Protein AF-A0A820IB34-F1 (afdb_monomer_lite)

Foldseek 3Di:
DPPQFFKFFKDAFQFTFMDGDDPPDDPVDPDDGDPVRRPDGGPGGDIGTPDTQHWAWDWDWPQLLVLLVVLVQDPVVLVVLQVVVLVLLVCLLVPQVSVVVLLPNQPDCVVPPPCPVVVPDRLNPDVVSVVSSVVSSVVVVVCCVVTVGRTDDSVFKTKAQEDEDADFADDQQAWKWKAFPPDHDSQQIAIDTHRDDPSCVSHPSHHYFHPDDDDTPLCSHLHGDRRTTIMIIGRHPSSGRPDRDHDGGDHPDDPDDDDDPPDDDDPVNVVVVVVVCVVPPCPPVD

Sequence (286 aa):
MRNDFSAVQFRYAGTKGVVSLDTTLSNNIDLYIRKSMTKFQSDHQCFEVCKLSAPRPLYLNRQAILLLSYRQISDTTFLILQQQNHLDLIRALLRNSDAEKLILEKIPSWFLHRDIHIANIDFVREPFFRQLLISACLQSTRDLLQRTRIRIPRDQGRNMMGINKKQTEILNNRQVVITKNPCYHPGDIRTFTAVEYSQLRHLKDVIVFSQQGDRPAPHDISGSDLDGDEYLVIWHQDLVPDQTNNAQPYEYDSKIPNRDCKGLVKRKDINNTILEIAEQDCLGKL

Structure (mmCIF, N/CA/C/O backbone):
data_AF-A0A820IB34-F1
#
_entry.id   AF-A0A820IB34-F1
#
loop_
_atom_site.group_PDB
_atom_site.id
_atom_site.type_symbol
_atom_site.label_atom_id
_atom_site.label_alt_id
_atom_site.label_comp_id
_atom_site.label_asym_id
_atom_site.label_entity_id
_atom_site.label_seq_id
_atom_site.pdbx_PDB_ins_code
_atom_site.Cartn_x
_atom_site.Cartn_y
_atom_site.Cartn_z
_atom_site.occupancy
_atom_site.B_iso_or_equiv
_atom_site.auth_seq_id
_atom_site.auth_comp_id
_atom_site.auth_asym_id
_atom_site.auth_atom_id
_atom_site.pdbx_PDB_model_num
ATOM 1 N N . MET A 1 1 ? -24.223 -0.779 -13.486 1.00 34.31 1 MET A N 1
ATOM 2 C CA . MET A 1 1 ? -22.887 -0.184 -13.249 1.00 34.31 1 MET A CA 1
ATOM 3 C C . MET A 1 1 ? -22.007 -1.273 -12.649 1.00 34.31 1 MET A C 1
ATOM 5 O O . MET A 1 1 ? -22.528 -2.038 -11.846 1.00 34.31 1 MET A O 1
ATOM 9 N N . ARG A 1 2 ? -20.734 -1.412 -13.045 1.00 41.03 2 ARG A N 1
ATOM 10 C CA . ARG A 1 2 ? -19.791 -2.227 -12.257 1.00 41.03 2 ARG A CA 1
ATOM 11 C C . ARG A 1 2 ? -19.412 -1.398 -11.028 1.00 41.03 2 ARG A C 1
ATOM 13 O O . ARG A 1 2 ? -19.098 -0.223 -11.180 1.00 41.03 2 ARG A O 1
ATOM 20 N N . ASN A 1 3 ? -19.484 -1.982 -9.832 1.00 51.56 3 ASN A N 1
ATOM 21 C CA . ASN A 1 3 ? -18.933 -1.337 -8.642 1.00 51.56 3 ASN A CA 1
ATOM 22 C C . ASN A 1 3 ? -17.409 -1.432 -8.731 1.00 51.56 3 ASN A C 1
ATOM 24 O O . ASN A 1 3 ? -16.834 -2.485 -8.452 1.00 51.56 3 ASN A O 1
ATOM 28 N N . ASP A 1 4 ? -16.782 -0.338 -9.159 1.00 75.25 4 ASP A N 1
ATOM 29 C CA . ASP A 1 4 ? -15.328 -0.230 -9.330 1.00 75.25 4 ASP A CA 1
ATOM 30 C C . ASP A 1 4 ? -14.582 -0.036 -7.990 1.00 75.25 4 ASP A C 1
ATOM 32 O O . ASP A 1 4 ? -13.355 0.027 -7.966 1.00 75.25 4 ASP A O 1
ATOM 36 N N . PHE A 1 5 ? -15.309 0.043 -6.868 1.00 86.44 5 PHE A N 1
ATOM 37 C CA . PHE A 1 5 ? -14.779 0.142 -5.507 1.00 86.44 5 PHE A CA 1
ATOM 38 C C . PHE A 1 5 ? -15.703 -0.563 -4.493 1.00 86.44 5 PHE A C 1
ATOM 40 O O . PHE A 1 5 ? -16.894 -0.761 -4.745 1.00 86.44 5 PHE A O 1
ATOM 47 N N . SER A 1 6 ? -15.152 -0.918 -3.329 1.00 90.12 6 SER A N 1
ATOM 48 C CA . SER A 1 6 ? -15.853 -1.587 -2.222 1.00 90.12 6 SER A CA 1
ATOM 49 C C . SER A 1 6 ? -15.740 -0.854 -0.882 1.00 90.12 6 SER A C 1
ATOM 51 O O . SER A 1 6 ? -16.502 -1.166 0.035 1.00 90.12 6 SER A O 1
ATOM 53 N N . ALA A 1 7 ? -14.820 0.108 -0.752 1.00 93.25 7 ALA A N 1
ATOM 54 C CA . ALA A 1 7 ? -14.708 0.986 0.409 1.00 93.25 7 ALA A CA 1
ATOM 55 C C . ALA A 1 7 ? -14.399 2.437 0.019 1.00 93.25 7 ALA A C 1
ATOM 57 O O . ALA A 1 7 ? -13.862 2.717 -1.056 1.00 93.25 7 ALA A O 1
ATOM 58 N N . VAL A 1 8 ? -14.764 3.356 0.912 1.00 95.00 8 VAL A N 1
ATOM 59 C CA . VAL A 1 8 ? -14.672 4.805 0.734 1.00 95.00 8 VAL A CA 1
ATOM 60 C C . VAL A 1 8 ? -14.152 5.430 2.023 1.00 95.00 8 VAL A C 1
ATOM 62 O O . VAL A 1 8 ? -14.778 5.298 3.075 1.00 95.00 8 VAL A O 1
ATOM 65 N N . GLN A 1 9 ? -13.031 6.142 1.937 1.00 96.31 9 GLN A N 1
ATOM 66 C CA . GLN A 1 9 ? -12.622 7.098 2.958 1.00 96.31 9 GLN A CA 1
ATOM 67 C C . GLN A 1 9 ? -13.429 8.383 2.763 1.00 96.31 9 GLN A C 1
ATOM 69 O O . GLN A 1 9 ? -13.426 8.953 1.665 1.00 96.31 9 GLN A O 1
ATOM 74 N N . PHE A 1 10 ? -14.100 8.839 3.816 1.00 96.00 10 PHE A N 1
ATOM 75 C CA . PHE A 1 10 ? -15.091 9.906 3.734 1.00 96.00 10 PHE A CA 1
ATOM 76 C C . PHE A 1 10 ? -14.962 10.938 4.858 1.00 96.00 10 PHE A C 1
ATOM 78 O O . PHE A 1 10 ? -14.374 10.679 5.916 1.00 96.00 10 PHE A O 1
ATOM 85 N N . ARG A 1 11 ? -15.587 12.095 4.631 1.00 95.69 11 ARG A N 1
ATOM 86 C CA . ARG A 1 11 ? -16.025 13.025 5.677 1.00 95.69 11 ARG A CA 1
ATOM 87 C C . ARG A 1 11 ? -17.509 13.307 5.491 1.00 95.69 11 ARG A C 1
ATOM 89 O O . ARG A 1 11 ? -17.986 13.414 4.366 1.00 95.69 11 ARG A O 1
ATOM 96 N N . TYR A 1 12 ? -18.240 13.390 6.592 1.00 95.06 12 TYR A N 1
ATOM 97 C CA . TYR A 1 12 ? -19.667 13.705 6.599 1.00 95.06 12 TYR A CA 1
ATOM 98 C C . TYR A 1 12 ? -20.023 14.270 7.969 1.00 95.06 12 TYR A C 1
ATOM 100 O O . TYR A 1 12 ? -19.667 13.657 8.981 1.00 95.06 12 TYR A O 1
ATOM 108 N N . ALA A 1 13 ? -20.687 15.427 8.025 1.00 92.56 13 ALA A N 1
ATOM 109 C CA . ALA A 1 13 ? -20.843 16.189 9.265 1.00 92.56 13 ALA A CA 1
ATOM 110 C C . ALA A 1 13 ? -19.497 16.311 10.028 1.00 92.56 13 ALA A C 1
ATOM 112 O O . ALA A 1 13 ? -18.439 16.481 9.422 1.00 92.56 13 ALA A O 1
ATOM 113 N N . GLY A 1 14 ? -19.510 16.173 11.356 1.00 92.31 14 GLY A N 1
ATOM 114 C CA . GLY A 1 14 ? -18.305 16.106 12.192 1.00 92.31 14 GLY A CA 1
ATOM 115 C C . GLY A 1 14 ? -17.700 14.701 12.301 1.00 92.31 14 GLY A C 1
ATOM 116 O O . GLY A 1 14 ? -17.120 14.358 13.335 1.00 92.31 14 GLY A O 1
ATOM 117 N N . THR A 1 15 ? -17.874 13.855 11.280 1.00 95.06 15 THR A N 1
ATOM 118 C CA . THR A 1 15 ? -17.427 12.453 11.266 1.00 95.06 15 THR A CA 1
ATOM 119 C C . THR A 1 15 ? -16.404 12.196 10.156 1.00 95.06 15 THR A C 1
ATOM 121 O O . THR A 1 15 ? -16.502 12.756 9.062 1.00 95.06 15 THR A O 1
ATOM 124 N N . LYS A 1 16 ? -15.407 11.347 10.439 1.00 94.94 16 LYS A N 1
ATOM 125 C CA . LYS A 1 16 ? -14.426 10.858 9.456 1.00 94.94 16 LYS A CA 1
ATOM 126 C C . LYS A 1 16 ? -14.145 9.368 9.632 1.00 94.94 16 LYS A C 1
ATOM 128 O O . LYS A 1 16 ? -14.198 8.854 10.751 1.00 94.94 16 LYS A O 1
ATOM 133 N N . GLY A 1 17 ? -13.782 8.698 8.544 1.00 94.75 17 GLY A N 1
ATOM 134 C CA . GLY A 1 17 ? -13.245 7.340 8.581 1.00 94.75 17 GLY A CA 1
ATOM 135 C C . GLY A 1 17 ? -13.354 6.623 7.241 1.00 94.75 17 GLY A C 1
ATOM 136 O O . GLY A 1 17 ? -13.473 7.263 6.196 1.00 94.75 17 GLY A O 1
ATOM 137 N N . VAL A 1 18 ? -13.368 5.289 7.286 1.00 95.12 18 VAL A N 1
ATOM 138 C CA . VAL A 1 18 ? -13.647 4.427 6.129 1.00 95.12 18 VAL A CA 1
ATOM 139 C C . VAL A 1 18 ? -14.970 3.685 6.317 1.00 95.12 18 VAL A C 1
ATOM 141 O O . VAL A 1 18 ? -15.213 3.075 7.359 1.00 95.12 18 VAL A O 1
ATOM 144 N N . VAL A 1 19 ? -15.810 3.694 5.283 1.00 94.38 19 VAL A N 1
ATOM 145 C CA . VAL A 1 19 ? -16.996 2.830 5.152 1.00 94.38 19 VAL A CA 1
ATOM 146 C C . VAL A 1 19 ? -16.793 1.817 4.032 1.00 94.38 19 VAL A C 1
ATOM 148 O O . VAL A 1 19 ? -16.021 2.048 3.105 1.00 94.38 19 VAL A O 1
ATOM 151 N N . SER A 1 20 ? -17.478 0.678 4.114 1.00 93.00 20 SER A N 1
ATOM 152 C CA . SER A 1 20 ? -17.386 -0.407 3.129 1.00 93.00 20 SER A CA 1
ATOM 153 C C . SER A 1 20 ? -18.764 -0.963 2.808 1.00 93.00 20 SER A C 1
ATOM 155 O O . SER A 1 20 ? -19.633 -0.950 3.680 1.00 93.00 20 SER A O 1
ATOM 157 N N . LEU A 1 21 ? -18.941 -1.495 1.599 1.00 89.75 21 LEU A N 1
ATOM 158 C CA . LEU A 1 21 ? -20.202 -2.086 1.161 1.00 89.75 21 LEU A CA 1
ATOM 159 C C . LEU A 1 21 ? -20.621 -3.244 2.081 1.00 89.75 21 LEU A C 1
ATOM 161 O O . LEU A 1 21 ? -19.876 -4.213 2.284 1.00 89.75 21 LEU A O 1
ATOM 165 N N . ASP A 1 22 ? -21.831 -3.170 2.629 1.00 88.44 22 ASP A N 1
ATOM 166 C CA . ASP A 1 22 ? -22.369 -4.209 3.498 1.00 88.44 22 ASP A CA 1
ATOM 167 C C . ASP A 1 22 ? -23.707 -4.738 2.992 1.00 88.44 22 ASP A C 1
ATOM 169 O O . ASP A 1 22 ? -24.738 -4.086 3.086 1.00 88.44 22 ASP A O 1
ATOM 173 N N . THR A 1 23 ? -23.668 -5.949 2.442 1.00 86.25 23 THR A N 1
ATOM 174 C CA . THR A 1 23 ? -24.807 -6.651 1.833 1.00 86.25 23 THR A CA 1
ATOM 175 C C . THR A 1 23 ? -25.798 -7.203 2.857 1.00 86.25 23 THR A C 1
ATOM 177 O O . THR A 1 23 ? -26.821 -7.759 2.474 1.00 86.25 23 THR A O 1
ATOM 180 N N . THR A 1 24 ? -25.490 -7.068 4.150 1.00 85.88 24 THR A N 1
ATOM 181 C CA . THR A 1 24 ? -26.343 -7.497 5.270 1.00 85.88 24 THR A CA 1
ATOM 182 C C . THR A 1 24 ? -27.145 -6.355 5.901 1.00 85.88 24 THR A C 1
ATOM 184 O O . THR A 1 24 ? -27.986 -6.616 6.760 1.00 85.88 24 THR A O 1
ATOM 187 N N . LEU A 1 25 ? -26.905 -5.101 5.497 1.00 86.56 25 LEU A N 1
ATOM 188 C CA . LEU A 1 25 ? -27.700 -3.963 5.956 1.00 86.56 25 LEU A CA 1
ATOM 189 C C . LEU A 1 25 ? -29.074 -3.953 5.280 1.00 86.56 25 LEU A C 1
ATOM 191 O O . LEU A 1 25 ? -29.212 -4.259 4.097 1.00 86.56 25 LEU A O 1
ATOM 195 N N . SER A 1 26 ? -30.091 -3.566 6.046 1.00 85.50 26 SER A N 1
ATOM 196 C CA . SER A 1 26 ? -31.447 -3.352 5.545 1.00 85.50 26 SER A CA 1
ATOM 197 C C . SER A 1 26 ? -31.485 -2.230 4.501 1.00 85.50 26 SER A C 1
ATOM 199 O O . SER A 1 26 ? -30.838 -1.199 4.677 1.00 85.50 26 SER A O 1
ATOM 201 N N . ASN A 1 27 ? -32.321 -2.381 3.468 1.00 81.75 27 ASN A N 1
ATOM 202 C CA . ASN A 1 27 ? -32.461 -1.442 2.337 1.00 81.75 27 ASN A CA 1
ATOM 203 C C . ASN A 1 27 ? -32.897 -0.003 2.707 1.00 81.75 27 ASN A C 1
ATOM 205 O O . ASN A 1 27 ? -33.062 0.826 1.820 1.00 81.75 27 ASN A O 1
ATOM 209 N N . ASN A 1 28 ? -33.141 0.288 3.987 1.00 88.56 28 ASN A N 1
ATOM 210 C CA . ASN A 1 28 ? -33.488 1.605 4.521 1.00 88.56 28 ASN A CA 1
ATOM 211 C C . ASN A 1 28 ? -32.322 2.295 5.262 1.00 88.56 28 ASN A C 1
ATOM 213 O O . ASN A 1 28 ? -32.553 3.291 5.946 1.00 88.56 28 ASN A O 1
ATOM 217 N N . ILE A 1 29 ? -31.099 1.752 5.191 1.00 88.25 29 ILE A N 1
ATOM 218 C CA . ILE A 1 29 ? -29.897 2.314 5.822 1.00 88.25 29 ILE A CA 1
ATOM 219 C C . ILE A 1 29 ? -28.829 2.555 4.751 1.00 88.25 29 ILE A C 1
ATOM 221 O O . ILE A 1 29 ? -28.108 1.636 4.370 1.00 88.25 29 ILE A O 1
ATOM 225 N N . ASP A 1 30 ? -28.682 3.809 4.319 1.00 87.88 30 ASP A N 1
ATOM 226 C CA . ASP A 1 30 ? -27.652 4.201 3.346 1.00 87.88 30 ASP A CA 1
ATOM 227 C C . ASP A 1 30 ? -26.242 4.268 3.962 1.00 87.88 30 ASP A C 1
ATOM 229 O O . ASP A 1 30 ? -25.240 4.013 3.291 1.00 87.88 30 ASP A O 1
ATOM 233 N N . LEU A 1 31 ? -26.144 4.622 5.251 1.00 90.75 31 LEU A N 1
ATOM 234 C CA . LEU A 1 31 ? -24.875 4.862 5.940 1.00 90.75 31 LEU A CA 1
ATOM 235 C C . LEU A 1 31 ? -24.956 4.490 7.428 1.00 90.75 31 LEU A C 1
ATOM 237 O O . LEU A 1 31 ? -25.799 5.001 8.163 1.00 90.75 31 LEU A O 1
ATOM 241 N N . TYR A 1 32 ? -24.028 3.650 7.896 1.00 91.88 32 TYR A N 1
ATOM 242 C CA . TYR A 1 32 ? -23.887 3.297 9.312 1.00 91.88 32 TYR A CA 1
ATOM 243 C C . TYR A 1 32 ? -22.576 3.851 9.891 1.00 91.88 32 TYR A C 1
ATOM 245 O O . TYR A 1 32 ? -21.486 3.395 9.540 1.00 91.88 32 TYR A O 1
ATOM 253 N N . ILE A 1 33 ? -22.677 4.822 10.804 1.00 92.31 33 ILE A N 1
ATOM 254 C CA . ILE A 1 33 ? -21.526 5.510 11.410 1.00 92.31 33 ILE A CA 1
ATOM 255 C C . ILE A 1 33 ? -21.221 4.922 12.796 1.00 92.31 33 ILE A C 1
ATOM 257 O O . ILE A 1 33 ? -22.095 4.803 13.654 1.00 92.31 33 ILE A O 1
ATOM 261 N N . ARG A 1 34 ? -19.953 4.568 13.047 1.00 91.38 34 ARG A N 1
ATOM 262 C CA . ARG A 1 34 ? -19.486 4.087 14.361 1.00 91.38 34 ARG A CA 1
ATOM 263 C C . ARG A 1 34 ? -19.178 5.264 15.291 1.00 91.38 34 ARG A C 1
ATOM 265 O O . ARG A 1 34 ? -18.630 6.265 14.847 1.00 91.38 34 ARG A O 1
ATOM 272 N N . LYS A 1 35 ? -19.399 5.103 16.604 1.00 91.00 35 LYS A N 1
ATOM 273 C CA . LYS A 1 35 ? -19.104 6.141 17.621 1.00 91.00 35 LYS A CA 1
ATOM 274 C C . LYS A 1 35 ? -17.677 6.713 17.539 1.00 91.00 35 LYS A C 1
ATOM 276 O O . LYS A 1 35 ? -17.495 7.894 17.787 1.00 91.00 35 LYS A O 1
ATOM 281 N N . SER A 1 36 ? -16.684 5.900 17.168 1.00 89.88 36 SER A N 1
ATOM 282 C CA . SER A 1 36 ? -15.282 6.324 17.013 1.00 89.88 36 SER A CA 1
ATOM 283 C C . SER A 1 36 ? -15.012 7.209 15.786 1.00 89.88 36 SER A C 1
ATOM 285 O O . SER A 1 36 ? -13.976 7.874 15.738 1.00 89.88 36 SER A O 1
ATOM 287 N N . MET A 1 37 ? -15.911 7.228 14.795 1.00 93.75 37 MET A N 1
ATOM 288 C CA . MET A 1 37 ? -15.804 8.064 13.591 1.00 93.75 37 MET A CA 1
ATOM 289 C C . MET A 1 37 ? -16.258 9.504 13.855 1.00 93.75 37 MET A C 1
ATOM 291 O O . MET A 1 37 ? -15.725 10.432 13.247 1.00 93.75 37 MET A O 1
ATOM 295 N N . THR A 1 38 ? -17.202 9.706 14.778 1.00 93.25 38 THR A N 1
ATOM 296 C CA . THR A 1 38 ? -17.664 11.033 15.205 1.00 93.25 38 THR A CA 1
ATOM 297 C C . THR A 1 38 ? -16.581 11.734 16.018 1.00 93.25 38 THR A C 1
ATOM 299 O O . THR A 1 38 ? -16.164 11.239 17.062 1.00 93.25 38 THR A O 1
ATOM 302 N N . LYS A 1 39 ? -16.117 12.891 15.538 1.00 90.06 39 LYS A N 1
ATOM 303 C CA . LYS A 1 39 ? -15.081 13.706 16.192 1.00 90.06 39 LYS A CA 1
ATOM 304 C C . LYS A 1 39 ? -15.665 14.963 16.842 1.00 90.06 39 LYS A C 1
ATOM 306 O O . LYS A 1 39 ? -15.181 15.382 17.886 1.00 90.06 39 LYS A O 1
ATOM 311 N N . PHE A 1 40 ? -16.717 15.534 16.257 1.00 89.50 40 PHE A N 1
ATOM 312 C CA . PHE A 1 40 ? -17.481 16.661 16.803 1.00 89.50 40 PHE A CA 1
ATOM 313 C C . PHE A 1 40 ? -18.927 16.643 16.275 1.00 89.50 40 PHE A C 1
ATOM 315 O O . PHE A 1 40 ? -19.262 15.839 15.404 1.00 89.50 40 PHE A O 1
ATOM 322 N N . GLN A 1 41 ? -19.796 17.500 16.818 1.00 88.88 41 GLN A N 1
ATOM 323 C CA . GLN A 1 41 ? -21.165 17.690 16.321 1.00 88.88 41 GLN A CA 1
ATOM 324 C C . GLN A 1 41 ? -21.186 18.743 15.209 1.00 88.88 41 GLN A C 1
ATOM 326 O O . GLN A 1 41 ? -20.495 19.756 15.306 1.00 88.88 41 GLN A O 1
ATOM 331 N N . SER A 1 42 ? -21.954 18.503 14.147 1.00 90.31 42 SER A N 1
ATOM 332 C CA . SER A 1 42 ? -22.099 19.419 13.012 1.00 90.31 42 SER A CA 1
ATOM 333 C C . SER A 1 42 ? -23.342 19.063 12.204 1.00 90.31 42 SER A C 1
ATOM 335 O O . SER A 1 42 ? -23.607 17.883 11.989 1.00 90.31 42 SER A O 1
ATOM 337 N N . ASP A 1 43 ? -24.034 20.077 11.691 1.00 91.44 43 ASP A N 1
ATOM 338 C CA . ASP A 1 43 ? -25.224 19.919 10.848 1.00 91.44 43 ASP A CA 1
ATOM 339 C C . ASP A 1 43 ? -24.887 19.846 9.342 1.00 91.44 43 ASP A C 1
ATOM 341 O O . ASP A 1 43 ? -25.768 19.948 8.492 1.00 91.44 43 ASP A O 1
ATOM 345 N N . HIS A 1 44 ? -23.605 19.703 8.978 1.00 92.25 44 HIS A N 1
ATOM 346 C CA . HIS A 1 44 ? -23.153 19.689 7.583 1.00 92.25 44 HIS A CA 1
ATOM 347 C C . HIS A 1 44 ? -23.539 18.388 6.854 1.00 92.25 44 HIS A C 1
ATOM 349 O O . HIS A 1 44 ? -23.028 17.313 7.167 1.00 92.25 44 HIS A O 1
ATOM 355 N N . GLN A 1 45 ? -24.405 18.503 5.842 1.00 90.44 45 GLN A N 1
ATOM 356 C CA . GLN A 1 45 ? -25.032 17.365 5.149 1.00 90.44 45 GLN A CA 1
ATOM 357 C C . GLN A 1 45 ? -24.323 16.914 3.857 1.00 90.44 45 GLN A C 1
ATOM 359 O O . GLN A 1 45 ? -24.816 16.019 3.174 1.00 90.44 45 GLN A O 1
ATOM 364 N N . CYS A 1 46 ? -23.180 17.501 3.484 1.00 94.31 46 CYS A N 1
ATOM 365 C CA . CYS A 1 46 ? -22.433 17.028 2.314 1.00 94.31 46 CYS A CA 1
ATOM 366 C C . CYS A 1 46 ? -21.581 15.798 2.671 1.00 94.31 46 CYS A C 1
ATOM 368 O O . CYS A 1 46 ? -20.860 15.806 3.672 1.00 94.31 46 CYS A O 1
ATOM 370 N N . PHE A 1 47 ? -21.652 14.751 1.843 1.00 94.56 47 PHE A N 1
ATOM 371 C CA . PHE A 1 47 ? -20.801 13.564 1.940 1.00 94.56 47 PHE A CA 1
ATOM 372 C C . PHE A 1 47 ? -19.590 13.716 1.015 1.00 94.56 47 PHE A C 1
ATOM 374 O O . PHE A 1 47 ? -19.708 13.680 -0.210 1.00 94.56 47 PHE A O 1
ATOM 381 N N . GLU A 1 48 ? -18.412 13.883 1.607 1.00 95.81 48 GLU A N 1
ATOM 382 C CA . GLU A 1 48 ? -17.167 14.156 0.897 1.00 95.81 48 GLU A CA 1
ATOM 383 C C . GLU A 1 48 ? -16.360 12.869 0.705 1.00 95.81 48 GLU A C 1
ATOM 385 O O . GLU A 1 48 ? -15.884 12.261 1.669 1.00 95.81 48 GLU A O 1
ATOM 390 N N . VAL A 1 49 ? -16.141 12.468 -0.548 1.00 95.12 49 VAL A N 1
ATOM 391 C CA . VAL A 1 49 ? -15.253 11.346 -0.885 1.00 95.12 49 VAL A CA 1
ATOM 392 C C . VAL A 1 49 ? -13.801 11.820 -0.863 1.00 95.12 49 VAL A C 1
ATOM 394 O O . VAL A 1 49 ? -13.367 12.559 -1.742 1.00 95.12 49 VAL A O 1
ATOM 397 N N . CYS A 1 50 ? -13.027 11.355 0.119 1.00 94.06 50 CYS A N 1
ATOM 398 C CA . CYS A 1 50 ? -11.589 11.618 0.194 1.00 94.06 50 CYS A CA 1
ATOM 399 C C . CYS A 1 50 ? -10.782 10.622 -0.653 1.00 94.06 50 CYS A C 1
ATOM 401 O O . CYS A 1 50 ? -9.799 10.998 -1.290 1.00 94.06 50 CYS A O 1
ATOM 403 N N . LYS A 1 51 ? -11.168 9.336 -0.644 1.00 92.75 51 LYS A N 1
ATOM 404 C CA . LYS A 1 51 ? -10.432 8.256 -1.323 1.00 92.75 51 LYS A CA 1
ATOM 405 C C . LYS A 1 51 ? -11.317 7.030 -1.535 1.00 92.75 51 LYS A C 1
ATOM 407 O O . LYS A 1 51 ? -12.056 6.642 -0.639 1.00 92.75 51 LYS A O 1
ATOM 412 N N . LEU A 1 52 ? -11.196 6.376 -2.687 1.00 92.19 52 LEU A N 1
ATOM 413 C CA . LEU A 1 52 ? -11.851 5.092 -2.977 1.00 92.19 52 LEU A CA 1
ATOM 414 C C . LEU A 1 52 ? -10.869 3.925 -2.766 1.00 92.19 52 LEU A C 1
ATOM 416 O O . LEU A 1 52 ? -9.659 4.096 -2.946 1.00 92.19 52 LEU A O 1
ATOM 420 N N . SER A 1 53 ? -11.353 2.729 -2.427 1.00 90.19 53 SER A N 1
ATOM 421 C CA . SER A 1 53 ? -10.571 1.487 -2.550 1.00 90.19 53 SER A CA 1
ATOM 422 C C . SER A 1 53 ? -10.208 1.250 -4.019 1.00 90.19 53 SER A C 1
ATOM 424 O O . SER A 1 53 ? -11.086 1.341 -4.874 1.00 90.19 53 SER A O 1
ATOM 426 N N . ALA A 1 54 ? -8.942 0.963 -4.317 1.00 85.56 54 ALA A N 1
ATOM 427 C CA . ALA A 1 54 ? -8.462 0.737 -5.679 1.00 85.56 54 ALA A CA 1
ATOM 428 C C . ALA A 1 54 ? -7.154 -0.076 -5.655 1.00 85.56 54 ALA A C 1
ATOM 430 O O . ALA A 1 54 ? -6.405 0.035 -4.679 1.00 85.56 54 ALA A O 1
ATOM 431 N N . PRO A 1 55 ? -6.828 -0.842 -6.712 1.00 81.44 55 PRO A N 1
ATOM 432 C CA . PRO A 1 55 ? -5.622 -1.666 -6.757 1.00 81.44 55 PRO A CA 1
ATOM 433 C C . PRO A 1 55 ? -4.362 -0.792 -6.802 1.00 81.44 55 PRO A C 1
ATOM 435 O O . PRO A 1 55 ? -4.016 -0.244 -7.851 1.00 81.44 55 PRO A O 1
ATOM 438 N N . ARG A 1 56 ? -3.646 -0.667 -5.676 1.00 86.31 56 ARG A N 1
ATOM 439 C CA . ARG A 1 56 ? -2.451 0.189 -5.576 1.00 86.31 56 ARG A CA 1
ATOM 440 C C . ARG A 1 56 ? -1.146 -0.612 -5.615 1.00 86.31 56 ARG A C 1
ATOM 442 O O . ARG A 1 56 ? -1.019 -1.613 -4.907 1.00 86.31 56 ARG A O 1
ATOM 449 N N . PRO A 1 57 ? -0.154 -0.175 -6.416 1.00 88.31 57 PRO A N 1
ATOM 450 C CA . PRO A 1 57 ? 1.147 -0.829 -6.478 1.00 88.31 57 PRO A CA 1
ATOM 451 C C . PRO A 1 57 ? 1.903 -0.687 -5.154 1.00 88.31 57 PRO A C 1
ATOM 453 O O . PRO A 1 57 ? 2.007 0.416 -4.610 1.00 88.31 57 PRO A O 1
ATOM 456 N N . LEU A 1 58 ? 2.470 -1.795 -4.679 1.00 93.25 58 LEU A N 1
ATOM 457 C CA . LEU A 1 58 ? 3.320 -1.820 -3.495 1.00 93.25 58 LEU A CA 1
ATOM 458 C C . LEU A 1 58 ? 4.774 -1.537 -3.868 1.00 93.25 58 LEU A C 1
ATOM 460 O O . LEU A 1 58 ? 5.301 -2.044 -4.861 1.00 93.25 58 LEU A O 1
ATOM 464 N N . TYR A 1 59 ? 5.421 -0.733 -3.033 1.00 95.94 59 TYR A N 1
ATOM 465 C CA . TYR A 1 59 ? 6.849 -0.483 -3.103 1.00 95.94 59 TYR A CA 1
ATOM 466 C C . TYR A 1 59 ? 7.440 -0.604 -1.697 1.00 95.94 59 TYR A C 1
ATOM 468 O O . TYR A 1 59 ? 6.941 0.031 -0.766 1.00 95.94 59 TYR A O 1
ATOM 476 N N . LEU A 1 60 ? 8.503 -1.390 -1.564 1.00 97.19 60 LEU A N 1
ATOM 477 C CA . LEU A 1 60 ? 9.387 -1.351 -0.410 1.00 97.19 60 LEU A CA 1
ATOM 478 C C . LEU A 1 60 ? 10.118 -0.002 -0.363 1.00 97.19 60 LEU A C 1
ATOM 480 O O . LEU A 1 60 ? 10.321 0.664 -1.382 1.00 97.19 60 LEU A O 1
ATOM 484 N N . ASN A 1 61 ? 10.519 0.379 0.842 1.00 95.81 61 ASN A N 1
ATOM 485 C CA . ASN A 1 61 ? 11.418 1.485 1.151 1.00 95.81 61 ASN A CA 1
ATOM 486 C C . ASN A 1 61 ? 12.519 0.970 2.094 1.00 95.81 61 ASN A C 1
ATOM 488 O O . ASN A 1 61 ? 12.515 -0.197 2.488 1.00 95.81 61 ASN A O 1
ATOM 492 N N . ARG A 1 62 ? 13.457 1.843 2.479 1.00 95.44 62 ARG A N 1
ATOM 493 C CA . ARG A 1 62 ? 14.569 1.486 3.380 1.00 95.44 62 ARG A CA 1
ATOM 494 C C . ARG A 1 62 ? 14.084 0.872 4.696 1.00 95.44 62 ARG A C 1
ATOM 496 O O . ARG A 1 62 ? 14.638 -0.127 5.130 1.00 95.44 62 ARG A O 1
ATOM 503 N N . GLN A 1 63 ? 13.038 1.441 5.288 1.00 95.56 63 GLN A N 1
ATOM 504 C CA . GLN A 1 63 ? 12.460 1.000 6.556 1.00 95.56 63 GLN A CA 1
ATOM 505 C C . GLN A 1 63 ? 11.910 -0.431 6.472 1.00 95.56 63 GLN A C 1
ATOM 507 O O . GLN A 1 63 ? 12.332 -1.298 7.233 1.00 95.56 63 GLN A O 1
ATOM 512 N N . ALA A 1 64 ? 11.034 -0.701 5.500 1.00 96.38 64 ALA A N 1
ATOM 513 C CA . ALA A 1 64 ? 10.458 -2.027 5.304 1.00 96.38 64 ALA A CA 1
ATOM 514 C C . ALA A 1 64 ? 11.529 -3.077 4.965 1.00 96.38 64 ALA A C 1
ATOM 516 O O . ALA A 1 64 ? 11.436 -4.203 5.439 1.00 96.38 64 ALA A O 1
ATOM 517 N N . ILE A 1 65 ? 12.563 -2.710 4.195 1.00 97.06 65 ILE A N 1
ATOM 518 C CA . ILE A 1 65 ? 13.703 -3.595 3.903 1.00 97.06 65 ILE A CA 1
ATOM 519 C C . ILE A 1 65 ? 14.450 -3.950 5.192 1.00 97.06 65 ILE A C 1
ATOM 521 O O . ILE A 1 65 ? 14.603 -5.129 5.475 1.00 97.06 65 ILE A O 1
ATOM 525 N N . LEU A 1 66 ? 14.833 -2.963 6.012 1.00 96.31 66 LEU A N 1
ATOM 526 C CA . LEU A 1 66 ? 15.537 -3.203 7.281 1.00 96.31 66 LEU A CA 1
ATOM 527 C C . LEU A 1 66 ? 14.748 -4.124 8.224 1.00 96.31 66 LEU A C 1
ATOM 529 O O . LEU A 1 66 ? 15.325 -5.023 8.835 1.00 96.31 66 LEU A O 1
ATOM 533 N N . LEU A 1 67 ? 13.429 -3.931 8.323 1.00 95.69 67 LEU A N 1
ATOM 534 C CA . LEU A 1 67 ? 12.577 -4.790 9.144 1.00 95.69 67 LEU A CA 1
ATOM 535 C C . LEU A 1 67 ? 12.402 -6.197 8.542 1.00 95.69 67 LEU A C 1
ATOM 537 O O . LEU A 1 67 ? 12.336 -7.163 9.296 1.00 95.69 67 LEU A O 1
ATOM 541 N N . LEU A 1 68 ? 12.384 -6.352 7.213 1.00 95.75 68 LEU A N 1
ATOM 542 C CA . LEU A 1 68 ? 12.395 -7.669 6.560 1.00 95.75 68 LEU A CA 1
ATOM 543 C C . LEU A 1 68 ? 13.740 -8.394 6.758 1.00 95.75 68 LEU A C 1
ATOM 545 O O . LEU A 1 68 ? 13.727 -9.574 7.107 1.00 95.75 68 LEU A O 1
ATOM 549 N N . SER A 1 69 ? 14.883 -7.708 6.630 1.00 95.31 69 SER A N 1
ATOM 550 C CA . SER A 1 69 ? 16.208 -8.276 6.937 1.00 95.31 69 SER A CA 1
ATOM 551 C C . SER A 1 69 ? 16.302 -8.708 8.407 1.00 95.31 69 SER A C 1
ATOM 553 O O . SER A 1 69 ? 16.778 -9.802 8.695 1.00 95.31 69 SER A O 1
ATOM 555 N N . TYR A 1 70 ? 15.760 -7.919 9.349 1.00 93.56 70 TYR A N 1
ATOM 556 C CA . TYR A 1 70 ? 15.644 -8.316 10.764 1.00 93.56 70 TYR A CA 1
ATOM 557 C C . TYR A 1 70 ? 14.772 -9.573 10.963 1.00 93.56 70 TYR A C 1
ATOM 559 O O . TYR A 1 70 ? 15.027 -10.386 11.850 1.00 93.56 70 TYR A O 1
ATOM 567 N N . ARG A 1 71 ? 13.757 -9.775 10.113 1.00 93.19 71 ARG A N 1
ATOM 568 C CA . ARG A 1 71 ? 12.936 -10.999 10.061 1.00 93.19 71 ARG A CA 1
ATOM 569 C C . ARG A 1 71 ? 13.625 -12.153 9.305 1.00 93.19 71 ARG A C 1
ATOM 571 O O . ARG A 1 71 ? 12.950 -13.111 8.938 1.00 93.19 71 ARG A O 1
ATOM 578 N N . GLN A 1 72 ? 14.947 -12.088 9.114 1.00 93.62 72 GLN A N 1
ATOM 579 C CA . GLN A 1 72 ? 15.800 -13.090 8.459 1.00 93.62 72 GLN A CA 1
ATOM 580 C C . GLN A 1 72 ? 15.527 -13.302 6.956 1.00 93.62 72 GLN A C 1
ATOM 582 O O . GLN A 1 72 ? 15.941 -14.314 6.390 1.00 93.62 72 GLN A O 1
ATOM 587 N N . ILE A 1 73 ? 14.878 -12.345 6.280 1.00 95.56 73 ILE A N 1
ATOM 588 C CA . ILE A 1 73 ? 14.814 -12.336 4.812 1.00 95.56 73 ILE A CA 1
ATOM 589 C C . ILE A 1 73 ? 16.203 -12.011 4.255 1.00 95.56 73 ILE A C 1
ATOM 591 O O . ILE A 1 73 ? 16.843 -11.054 4.684 1.00 95.56 73 ILE A O 1
ATOM 595 N N . SER A 1 74 ? 16.674 -12.800 3.286 1.00 95.50 74 SER A N 1
ATOM 596 C CA . SER A 1 74 ? 17.986 -12.580 2.673 1.00 95.50 74 SER A CA 1
ATOM 597 C C . SER A 1 74 ? 18.031 -11.266 1.896 1.00 95.50 74 SER A C 1
ATOM 599 O O . SER A 1 74 ? 17.193 -11.021 1.027 1.00 95.50 74 SER A O 1
ATOM 601 N N . ASP A 1 75 ? 19.086 -10.475 2.109 1.00 95.50 75 ASP A N 1
ATOM 602 C CA . ASP A 1 75 ? 19.312 -9.242 1.348 1.00 95.50 75 ASP A CA 1
ATOM 603 C C . ASP A 1 75 ? 19.414 -9.493 -0.171 1.00 95.50 75 ASP A C 1
ATOM 605 O O . ASP A 1 75 ? 19.073 -8.627 -0.984 1.00 95.50 75 ASP A O 1
ATOM 609 N N . THR A 1 76 ? 19.810 -10.710 -0.570 1.00 97.31 76 THR A N 1
ATOM 610 C CA . THR A 1 76 ? 19.829 -11.136 -1.978 1.00 97.31 76 THR A CA 1
ATOM 611 C C . THR A 1 76 ? 18.450 -11.064 -2.635 1.00 97.31 76 THR A C 1
ATOM 613 O O . THR A 1 76 ? 18.368 -10.698 -3.808 1.00 97.31 76 THR A O 1
ATOM 616 N N . THR A 1 77 ? 17.362 -11.295 -1.892 1.00 96.88 77 THR A N 1
ATOM 617 C CA . THR A 1 77 ? 15.992 -11.174 -2.406 1.00 96.88 77 THR A CA 1
ATOM 618 C C . THR A 1 77 ? 15.692 -9.741 -2.854 1.00 96.88 77 THR A C 1
ATOM 620 O O . THR A 1 77 ? 15.128 -9.533 -3.931 1.00 96.88 77 THR A O 1
ATOM 623 N N . PHE A 1 78 ? 16.111 -8.727 -2.086 1.00 97.56 78 PHE A N 1
ATOM 624 C CA . PHE A 1 78 ? 15.898 -7.325 -2.468 1.00 97.56 78 PHE A CA 1
ATOM 625 C C . PHE A 1 78 ? 16.731 -6.936 -3.692 1.00 97.56 78 PHE A C 1
ATOM 627 O O . PHE A 1 78 ? 16.241 -6.198 -4.546 1.00 97.56 78 PHE A O 1
ATOM 634 N N . LEU A 1 79 ? 17.958 -7.456 -3.811 1.00 96.75 79 LEU A N 1
ATOM 635 C CA . LEU A 1 79 ? 18.815 -7.241 -4.983 1.00 96.75 79 LEU A CA 1
ATOM 636 C C . LEU A 1 79 ? 18.219 -7.879 -6.247 1.00 96.75 79 LEU A C 1
ATOM 638 O O . LEU A 1 79 ? 18.192 -7.241 -7.299 1.00 96.75 79 LEU A O 1
ATOM 642 N N . ILE A 1 80 ? 17.669 -9.094 -6.143 1.00 97.38 80 ILE A N 1
ATOM 643 C CA . ILE A 1 80 ? 16.964 -9.768 -7.244 1.00 97.38 80 ILE A CA 1
ATOM 644 C C . ILE A 1 80 ? 15.734 -8.953 -7.669 1.00 97.38 80 ILE A C 1
ATOM 646 O O . ILE A 1 80 ? 15.571 -8.664 -8.855 1.00 97.38 80 ILE A O 1
ATOM 650 N N . LEU A 1 81 ? 14.904 -8.507 -6.721 1.00 97.06 81 LEU A N 1
ATOM 651 C CA . LEU A 1 81 ? 13.741 -7.653 -6.999 1.00 97.06 81 LEU A CA 1
ATOM 652 C C . LEU A 1 81 ? 14.138 -6.320 -7.653 1.00 97.06 81 LEU A C 1
ATOM 654 O O . LEU A 1 81 ? 13.520 -5.892 -8.631 1.00 97.06 81 LEU A O 1
ATOM 658 N N . GLN A 1 82 ? 15.201 -5.679 -7.164 1.00 96.31 82 GLN A N 1
ATOM 659 C CA . GLN A 1 82 ? 15.761 -4.461 -7.750 1.00 96.31 82 GLN A CA 1
ATOM 660 C C . GLN A 1 82 ? 16.231 -4.692 -9.196 1.00 96.31 82 GLN A C 1
ATOM 662 O O . GLN A 1 82 ? 15.941 -3.880 -10.079 1.00 96.31 82 GLN A O 1
ATOM 667 N N . GLN A 1 83 ? 16.918 -5.806 -9.460 1.00 95.88 83 GLN A N 1
ATOM 668 C CA . GLN A 1 83 ? 17.382 -6.165 -10.798 1.00 95.88 83 GLN A CA 1
ATOM 669 C C . GLN A 1 83 ? 16.208 -6.451 -11.743 1.00 95.88 83 GLN A C 1
ATOM 671 O O . GLN A 1 83 ? 16.196 -5.952 -12.867 1.00 95.88 83 GLN A O 1
ATOM 676 N N . GLN A 1 84 ? 15.189 -7.187 -11.288 1.00 95.31 84 GLN A N 1
ATOM 677 C CA . GLN A 1 84 ? 13.962 -7.437 -12.053 1.00 95.31 84 GLN A CA 1
ATOM 678 C C . GLN A 1 84 ? 13.254 -6.126 -12.422 1.00 95.31 84 GLN A C 1
ATOM 680 O O . GLN A 1 84 ? 12.933 -5.914 -13.589 1.00 95.31 84 GLN A O 1
ATOM 685 N N . ASN A 1 85 ? 13.096 -5.205 -11.464 1.00 94.88 85 ASN A N 1
ATOM 686 C CA . ASN A 1 85 ? 12.533 -3.876 -11.718 1.00 94.88 85 ASN A CA 1
ATOM 687 C C . ASN A 1 85 ? 13.323 -3.109 -12.795 1.00 94.88 85 ASN A C 1
ATOM 689 O O . ASN A 1 85 ? 12.730 -2.460 -13.655 1.00 94.88 85 ASN A O 1
ATOM 693 N N . HIS A 1 86 ? 14.658 -3.172 -12.761 1.00 94.56 86 HIS A N 1
ATOM 694 C CA . HIS A 1 86 ? 15.505 -2.521 -13.761 1.00 94.56 86 HIS A CA 1
ATOM 695 C C . HIS A 1 86 ? 15.351 -3.161 -15.152 1.00 94.56 86 HIS A C 1
ATOM 697 O O . HIS A 1 86 ? 15.221 -2.449 -16.149 1.00 94.56 86 HIS A O 1
ATOM 703 N N . LEU A 1 87 ? 15.285 -4.495 -15.219 1.00 96.06 87 LEU A N 1
ATOM 704 C CA . LEU A 1 87 ? 15.007 -5.227 -16.456 1.00 96.06 87 LEU A CA 1
ATOM 705 C C . LEU A 1 87 ? 13.629 -4.883 -17.037 1.00 96.06 87 LEU A C 1
ATOM 707 O O . LEU A 1 87 ? 13.502 -4.805 -18.256 1.00 96.06 87 LEU A O 1
ATOM 711 N N . ASP A 1 88 ? 12.619 -4.621 -16.207 1.00 94.81 88 ASP A N 1
ATOM 712 C CA . ASP A 1 88 ? 11.297 -4.181 -16.672 1.00 94.81 88 ASP A CA 1
ATOM 713 C C . ASP A 1 88 ? 11.325 -2.777 -17.295 1.00 94.81 88 ASP A C 1
ATOM 715 O O . ASP A 1 88 ? 10.673 -2.555 -18.316 1.00 94.81 88 ASP A O 1
ATOM 719 N N . LEU A 1 89 ? 12.140 -1.852 -16.771 1.00 95.94 89 LEU A N 1
ATOM 720 C CA . LEU A 1 89 ? 12.368 -0.549 -17.416 1.00 95.94 89 LEU A CA 1
ATOM 721 C C . LEU A 1 89 ? 13.084 -0.700 -18.772 1.00 95.94 89 LEU A C 1
ATOM 723 O O . LEU A 1 89 ? 12.728 -0.020 -19.734 1.00 95.94 89 LEU A O 1
ATOM 727 N N . ILE A 1 90 ? 14.055 -1.615 -18.879 1.00 96.56 90 ILE A N 1
ATOM 728 C CA . ILE A 1 90 ? 14.727 -1.924 -20.154 1.00 96.56 90 ILE A CA 1
ATOM 729 C C . ILE A 1 90 ? 13.742 -2.558 -21.148 1.00 96.56 90 ILE A C 1
ATOM 731 O O . ILE A 1 90 ? 13.704 -2.158 -22.309 1.00 96.56 90 ILE A O 1
ATOM 735 N N . ARG A 1 91 ? 12.909 -3.511 -20.707 1.00 96.94 91 ARG A N 1
ATOM 736 C CA . ARG A 1 91 ? 11.858 -4.126 -21.538 1.00 96.94 91 ARG A CA 1
ATOM 737 C C . ARG A 1 91 ? 10.880 -3.077 -22.054 1.00 96.94 91 ARG A C 1
ATOM 739 O O . ARG A 1 91 ? 10.585 -3.088 -23.245 1.00 96.94 91 ARG A O 1
ATOM 746 N N . ALA A 1 92 ? 10.454 -2.144 -21.203 1.00 96.38 92 ALA A N 1
ATOM 747 C CA . ALA A 1 92 ? 9.584 -1.043 -21.597 1.00 96.38 92 ALA A CA 1
ATOM 748 C C . ALA A 1 92 ? 10.206 -0.180 -22.711 1.00 96.38 92 ALA A C 1
ATOM 750 O O . ALA A 1 92 ? 9.522 0.149 -23.669 1.00 96.38 92 ALA A O 1
ATOM 751 N N . LEU A 1 93 ? 11.513 0.098 -22.670 1.00 96.44 93 LEU A N 1
ATOM 752 C CA . LEU A 1 93 ? 12.220 0.832 -23.736 1.00 96.44 93 LEU A CA 1
ATOM 753 C C . LEU A 1 93 ? 12.371 0.058 -25.064 1.00 96.44 93 LEU A C 1
ATOM 755 O O . LEU A 1 93 ? 12.777 0.653 -26.060 1.00 96.44 93 LEU A O 1
ATOM 759 N N . LEU A 1 94 ? 12.074 -1.246 -25.091 1.00 96.44 94 LEU A N 1
ATOM 760 C CA . LEU A 1 94 ? 12.274 -2.127 -26.252 1.00 96.44 94 LEU A CA 1
ATOM 761 C C . LEU A 1 94 ? 10.976 -2.743 -26.801 1.00 96.44 94 LEU A C 1
ATOM 763 O O . LEU A 1 94 ? 10.964 -3.229 -27.932 1.00 96.44 94 LEU A O 1
ATOM 767 N N . ARG A 1 95 ? 9.896 -2.777 -26.012 1.00 95.81 95 ARG A N 1
ATOM 768 C CA . ARG A 1 95 ? 8.646 -3.483 -26.330 1.00 95.81 95 ARG A CA 1
ATOM 769 C C . ARG A 1 95 ? 7.445 -2.584 -26.090 1.00 95.81 95 ARG A C 1
ATOM 771 O O . ARG A 1 95 ? 7.196 -2.173 -24.960 1.00 95.81 95 ARG A O 1
ATOM 778 N N . ASN A 1 96 ? 6.645 -2.369 -27.133 1.00 93.19 96 ASN A N 1
ATOM 779 C CA . ASN A 1 96 ? 5.497 -1.464 -27.074 1.00 93.19 96 ASN A CA 1
ATOM 780 C C . ASN A 1 96 ? 4.490 -1.818 -25.962 1.00 93.19 96 ASN A C 1
ATOM 782 O O . ASN A 1 96 ? 4.026 -0.945 -25.239 1.00 93.19 96 ASN A O 1
ATOM 786 N N . SER A 1 97 ? 4.222 -3.110 -25.761 1.00 91.25 97 SER A N 1
ATOM 787 C CA . SER A 1 97 ? 3.312 -3.600 -24.716 1.00 91.25 97 SER A CA 1
ATOM 788 C C . SER A 1 97 ? 3.836 -3.414 -23.288 1.00 91.25 97 SER A C 1
ATOM 790 O O . SER A 1 97 ? 3.048 -3.424 -22.346 1.00 91.25 97 SER A O 1
ATOM 792 N N . ASP A 1 98 ? 5.147 -3.260 -23.096 1.00 93.69 98 ASP A N 1
ATOM 793 C CA . ASP A 1 98 ? 5.745 -2.982 -21.788 1.00 93.69 98 ASP A CA 1
ATOM 794 C C . ASP A 1 98 ? 5.915 -1.463 -21.576 1.00 93.69 98 ASP A C 1
ATOM 796 O O . ASP A 1 98 ? 5.715 -0.977 -20.460 1.00 93.69 98 ASP A O 1
ATOM 800 N N . ALA A 1 99 ? 6.160 -0.701 -22.653 1.00 94.25 99 ALA A N 1
ATOM 801 C CA . ALA A 1 99 ? 6.080 0.762 -22.672 1.00 94.25 99 ALA A CA 1
ATOM 802 C C . ALA A 1 99 ? 4.692 1.259 -22.244 1.00 94.25 99 ALA A C 1
ATOM 804 O O . ALA A 1 99 ? 4.580 2.067 -21.323 1.00 94.25 99 ALA A O 1
ATOM 805 N N . GLU A 1 100 ? 3.642 0.721 -22.867 1.00 90.38 100 GLU A N 1
ATOM 806 C CA . GLU A 1 100 ? 2.237 1.019 -22.582 1.00 90.38 100 GLU A CA 1
ATOM 807 C C . GLU A 1 100 ? 1.903 0.811 -21.096 1.00 90.38 100 GLU A C 1
ATOM 809 O O . GLU A 1 100 ? 1.411 1.725 -20.433 1.00 90.38 100 GLU A O 1
ATOM 814 N N . LYS A 1 101 ? 2.248 -0.357 -20.529 1.00 87.44 101 LYS A N 1
ATOM 815 C CA . LYS A 1 101 ? 2.040 -0.663 -19.099 1.00 87.44 101 LYS A CA 1
ATOM 816 C C . LYS A 1 101 ? 2.740 0.338 -18.180 1.00 87.44 101 LYS A C 1
ATOM 818 O O . LYS A 1 101 ? 2.161 0.741 -17.171 1.00 87.44 101 LYS A O 1
ATOM 823 N N . LEU A 1 102 ? 3.985 0.709 -18.493 1.00 90.81 102 LEU A N 1
ATOM 824 C CA . LEU A 1 102 ? 4.761 1.642 -17.675 1.00 90.81 102 LEU A CA 1
ATOM 825 C C . LEU A 1 102 ? 4.188 3.062 -17.754 1.00 90.81 102 LEU A C 1
ATOM 827 O O . LEU A 1 102 ? 4.041 3.719 -16.724 1.00 90.81 102 LEU A O 1
ATOM 831 N N . ILE A 1 103 ? 3.822 3.514 -18.954 1.00 89.81 103 ILE A N 1
ATOM 832 C CA . ILE A 1 103 ? 3.202 4.819 -19.197 1.00 89.81 103 ILE A CA 1
ATOM 833 C C . ILE A 1 103 ? 1.858 4.920 -18.462 1.00 89.81 103 ILE A C 1
ATOM 835 O O . ILE A 1 103 ? 1.677 5.835 -17.663 1.00 89.81 103 ILE A O 1
ATOM 839 N N . LEU A 1 104 ? 0.956 3.951 -18.637 1.00 83.94 104 LEU A N 1
ATOM 840 C CA . LEU A 1 104 ? -0.364 3.936 -17.988 1.00 83.94 104 LEU A CA 1
ATOM 841 C C . LEU A 1 104 ? -0.302 3.808 -16.460 1.00 83.94 104 LEU A C 1
ATOM 843 O O . LEU A 1 104 ? -1.264 4.140 -15.771 1.00 83.94 104 LEU A O 1
ATOM 847 N N . GLU A 1 105 ? 0.808 3.314 -15.910 1.00 83.50 105 GLU A N 1
ATOM 848 C CA . GLU A 1 105 ? 1.026 3.322 -14.466 1.00 83.50 105 GLU A CA 1
ATOM 849 C C . GLU A 1 105 ? 1.591 4.650 -13.949 1.00 83.50 105 GLU A C 1
ATOM 851 O O . GLU A 1 105 ? 1.222 5.092 -12.860 1.00 83.50 105 GLU A O 1
ATOM 856 N N . LYS A 1 106 ? 2.547 5.243 -14.670 1.00 85.94 106 LYS A N 1
ATOM 857 C CA . LYS A 1 106 ? 3.312 6.402 -14.187 1.00 85.94 106 LYS A CA 1
ATOM 858 C C . LYS A 1 106 ? 2.642 7.734 -14.499 1.00 85.94 106 LYS A C 1
ATOM 860 O O . LYS A 1 106 ? 2.935 8.718 -13.824 1.00 85.94 106 LYS A O 1
ATOM 865 N N . ILE A 1 107 ? 1.77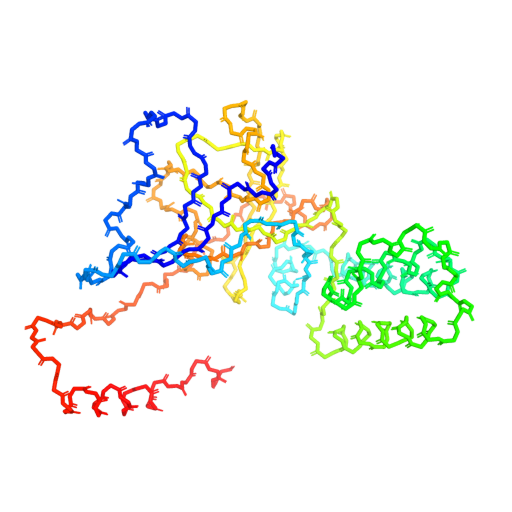3 7.770 -15.503 1.00 82.88 107 ILE A N 1
ATOM 866 C CA . ILE A 1 107 ? 1.143 8.986 -16.006 1.00 82.88 107 ILE A CA 1
ATOM 867 C C . ILE A 1 107 ? -0.339 9.011 -15.591 1.00 82.88 107 ILE A C 1
ATOM 869 O O . ILE A 1 107 ? -1.027 8.000 -15.739 1.00 82.88 107 ILE A O 1
ATOM 873 N N . PRO A 1 108 ? -0.863 10.134 -15.061 1.00 79.88 108 PRO A N 1
ATOM 874 C CA . PRO A 1 108 ? -2.250 10.206 -14.609 1.00 79.88 108 PRO A CA 1
ATOM 875 C C . PRO A 1 108 ? -3.282 9.949 -15.716 1.00 79.88 108 PRO A C 1
ATOM 877 O O . PRO A 1 108 ? -3.148 10.427 -16.841 1.00 79.88 108 PRO A O 1
ATOM 880 N N . SER A 1 109 ? -4.386 9.294 -15.356 1.00 74.44 109 SER A N 1
ATOM 881 C CA . SER A 1 109 ? -5.503 8.972 -16.262 1.00 74.44 109 SER A CA 1
ATOM 882 C C . SER A 1 109 ? -6.296 10.180 -16.778 1.00 74.44 109 SER A C 1
ATOM 884 O O . SER A 1 109 ? -7.107 10.030 -17.686 1.00 74.44 109 SER A O 1
ATOM 886 N N . TRP A 1 110 ? -6.088 11.376 -16.218 1.00 78.75 110 TRP A N 1
ATOM 887 C CA . TRP A 1 110 ? -6.617 12.623 -16.782 1.00 78.75 110 TRP A CA 1
ATOM 888 C C . TRP A 1 110 ? -5.743 13.173 -17.920 1.00 78.75 110 TRP A C 1
ATOM 890 O O . TRP A 1 110 ? -6.225 13.964 -18.722 1.00 78.75 110 TRP A O 1
ATOM 900 N N . PHE A 1 111 ? -4.473 12.760 -17.997 1.00 79.38 111 PHE A N 1
ATOM 901 C CA . PHE A 1 111 ? -3.539 13.144 -19.059 1.00 79.38 111 PHE A CA 1
ATOM 902 C C . PHE A 1 111 ? -3.556 12.134 -20.215 1.00 79.38 111 PHE A C 1
ATOM 904 O O . PHE A 1 111 ? -3.465 12.519 -21.376 1.00 79.38 111 PHE A O 1
ATOM 911 N N . LEU A 1 112 ? -3.710 10.841 -19.907 1.00 74.69 112 LEU A N 1
ATOM 912 C CA . LEU A 1 112 ? -3.891 9.781 -20.901 1.00 74.69 112 LEU A CA 1
ATOM 913 C C . LEU A 1 112 ? -5.332 9.284 -20.883 1.00 74.69 112 LEU A C 1
ATOM 915 O O . LEU A 1 112 ? -5.741 8.576 -19.961 1.00 74.69 112 LEU A O 1
ATOM 919 N N . HIS A 1 113 ? -6.092 9.634 -21.919 1.00 68.88 113 HIS A N 1
ATOM 920 C CA . HIS A 1 113 ? -7.456 9.141 -22.067 1.00 68.88 113 HIS A CA 1
ATOM 921 C C . HIS A 1 113 ? -7.468 7.613 -22.238 1.00 68.88 113 HIS A C 1
ATOM 923 O O . HIS A 1 113 ? -6.573 7.041 -22.864 1.00 68.88 113 HIS A O 1
ATOM 929 N N . ARG A 1 114 ? -8.502 6.940 -21.715 1.00 59.97 114 ARG A N 1
ATOM 930 C CA . ARG A 1 114 ? -8.611 5.464 -21.762 1.00 59.97 114 ARG A CA 1
ATOM 931 C C . ARG A 1 114 ? -8.638 4.893 -23.185 1.00 59.97 114 ARG A C 1
ATOM 933 O O . ARG A 1 114 ? -8.294 3.732 -23.376 1.00 59.97 114 ARG A O 1
ATOM 940 N N . ASP A 1 115 ? -8.972 5.717 -24.171 1.00 66.44 115 ASP A N 1
ATOM 941 C CA . ASP A 1 115 ? -9.028 5.339 -25.585 1.00 66.44 115 ASP A CA 1
ATOM 942 C C . ASP A 1 115 ? -7.645 5.255 -26.250 1.00 66.44 115 ASP A C 1
ATOM 944 O O . ASP A 1 115 ? -7.546 4.886 -27.417 1.00 66.44 115 ASP A O 1
ATOM 948 N N . ILE A 1 116 ? -6.554 5.540 -25.527 1.00 70.69 116 ILE A N 1
ATOM 949 C CA . ILE A 1 116 ? -5.191 5.413 -26.061 1.00 70.69 116 ILE A CA 1
ATOM 950 C C . ILE A 1 116 ? -4.865 3.981 -26.524 1.00 70.69 116 ILE A C 1
ATOM 952 O O . ILE A 1 116 ? -4.149 3.796 -27.505 1.00 70.69 116 ILE A O 1
ATOM 956 N N . HIS A 1 117 ? -5.488 2.980 -25.892 1.00 65.81 117 HIS A N 1
ATOM 957 C CA . HIS A 1 117 ? -5.462 1.574 -26.307 1.00 65.81 117 HIS A CA 1
ATOM 958 C C . HIS A 1 117 ? -6.058 1.334 -27.708 1.00 65.81 117 HIS A C 1
ATOM 960 O O . HIS A 1 117 ? -5.693 0.376 -28.384 1.00 65.81 117 HIS A O 1
ATOM 966 N N . ILE A 1 118 ? -6.991 2.186 -28.147 1.00 61.62 118 ILE A N 1
ATOM 967 C CA . ILE A 1 118 ? -7.697 2.075 -29.434 1.00 61.62 118 ILE A CA 1
ATOM 968 C C . ILE A 1 118 ? -6.855 2.690 -30.564 1.00 61.62 118 ILE A C 1
ATOM 970 O O . ILE A 1 118 ? -6.955 2.277 -31.716 1.00 61.62 118 ILE A O 1
ATOM 974 N N . ALA A 1 119 ? -5.983 3.647 -30.239 1.00 72.94 119 ALA A N 1
ATOM 975 C CA . ALA A 1 119 ? -5.210 4.421 -31.208 1.00 72.94 119 ALA A CA 1
ATOM 976 C C . ALA A 1 119 ? -3.983 3.687 -31.801 1.00 72.94 119 ALA A C 1
ATOM 978 O O . ALA A 1 119 ? -3.283 4.269 -32.627 1.00 72.94 119 ALA A O 1
ATOM 979 N N . ASN A 1 120 ? -3.716 2.431 -31.403 1.00 82.25 120 ASN A N 1
ATOM 980 C CA . ASN A 1 120 ? -2.609 1.585 -31.891 1.00 82.25 120 ASN A CA 1
ATOM 981 C C . ASN A 1 120 ? -1.241 2.306 -31.931 1.00 82.25 120 ASN A C 1
ATOM 983 O O . ASN A 1 120 ? -0.494 2.234 -32.909 1.00 82.25 120 ASN A O 1
ATOM 987 N N . ILE A 1 121 ? -0.939 3.052 -30.868 1.00 87.31 121 ILE A N 1
ATOM 988 C CA . ILE A 1 121 ? 0.242 3.914 -30.781 1.00 87.31 121 ILE A CA 1
ATOM 989 C C . ILE A 1 121 ? 1.496 3.075 -30.510 1.00 87.31 121 ILE A C 1
ATOM 991 O O . ILE A 1 121 ? 1.511 2.227 -29.617 1.00 87.31 121 ILE A O 1
ATOM 995 N N . ASP A 1 122 ? 2.577 3.348 -31.246 1.00 92.06 122 ASP A N 1
ATOM 996 C CA . ASP A 1 122 ? 3.915 2.853 -30.913 1.00 92.06 122 ASP A CA 1
ATOM 997 C C . ASP A 1 122 ? 4.586 3.815 -29.919 1.00 92.06 122 ASP A C 1
ATOM 999 O O . ASP A 1 122 ? 5.249 4.780 -30.300 1.00 92.06 122 ASP A O 1
ATOM 1003 N N . PHE A 1 123 ? 4.408 3.540 -28.628 1.00 92.38 123 PHE A N 1
ATOM 1004 C CA . PHE A 1 123 ? 4.980 4.271 -27.499 1.00 92.38 123 PHE A CA 1
ATOM 1005 C C . PHE A 1 123 ? 6.520 4.267 -27.462 1.00 92.38 123 PHE A C 1
ATOM 1007 O O . PHE A 1 123 ? 7.113 5.048 -26.717 1.00 92.38 123 PHE A O 1
ATOM 1014 N N . VAL A 1 124 ? 7.181 3.386 -28.225 1.00 95.56 124 VAL A N 1
ATOM 1015 C CA . VAL A 1 124 ? 8.648 3.292 -28.299 1.00 95.56 124 VAL A CA 1
ATOM 1016 C C . VAL A 1 124 ? 9.197 4.125 -29.461 1.00 95.56 124 VAL A C 1
ATOM 1018 O O . VAL A 1 124 ? 10.290 4.688 -29.347 1.00 95.56 124 VAL A O 1
ATOM 1021 N N . ARG A 1 125 ? 8.465 4.219 -30.579 1.00 94.44 125 ARG A N 1
ATOM 1022 C CA . ARG A 1 125 ? 8.894 4.941 -31.790 1.00 94.44 125 ARG A CA 1
ATOM 1023 C C . ARG A 1 125 ? 8.348 6.357 -31.906 1.00 94.44 125 ARG A C 1
ATOM 1025 O O . ARG A 1 125 ? 9.075 7.215 -32.406 1.00 94.44 125 ARG A O 1
ATOM 1032 N N . GLU A 1 126 ? 7.107 6.603 -31.495 1.00 94.69 126 GLU A N 1
ATOM 1033 C CA . GLU A 1 126 ? 6.485 7.925 -31.595 1.00 94.69 126 GLU A CA 1
ATOM 1034 C C . GLU A 1 126 ? 7.246 8.918 -30.685 1.00 94.69 126 GLU A C 1
ATOM 1036 O O . GLU A 1 126 ? 7.425 8.630 -29.499 1.00 94.69 126 GLU A O 1
ATOM 1041 N N . PRO A 1 127 ? 7.759 10.051 -31.210 1.00 95.69 127 PRO A N 1
ATOM 1042 C CA . PRO A 1 127 ? 8.637 10.952 -30.461 1.00 95.69 127 PRO A CA 1
ATOM 1043 C C . PRO A 1 127 ? 8.109 11.443 -29.106 1.00 95.69 127 PRO A C 1
ATOM 1045 O O . PRO A 1 127 ? 8.879 11.471 -28.140 1.00 95.69 127 PRO A O 1
ATOM 1048 N N . PHE A 1 128 ? 6.833 11.823 -29.003 1.00 92.88 128 PHE A N 1
ATOM 1049 C CA . PHE A 1 128 ? 6.253 12.337 -27.761 1.00 92.88 128 PHE A CA 1
ATOM 1050 C C . PHE A 1 128 ? 6.132 11.238 -26.693 1.00 92.88 128 PHE A C 1
ATOM 1052 O O . PHE A 1 128 ? 6.628 11.404 -25.574 1.00 92.88 128 PHE A O 1
ATOM 1059 N N . PHE A 1 129 ? 5.558 10.084 -27.034 1.00 92.06 129 PHE A N 1
ATOM 1060 C CA . PHE A 1 129 ? 5.430 8.951 -26.119 1.00 92.06 129 PHE A CA 1
ATOM 1061 C C . PHE A 1 129 ? 6.779 8.334 -25.762 1.00 92.06 129 PHE A C 1
ATOM 1063 O O . PHE A 1 129 ? 6.988 7.982 -24.602 1.00 92.06 129 PHE A O 1
ATOM 1070 N N . ARG A 1 130 ? 7.736 8.304 -26.693 1.00 95.19 130 ARG A N 1
ATOM 1071 C CA . ARG A 1 130 ? 9.116 7.896 -26.413 1.00 95.19 130 ARG A CA 1
ATOM 1072 C C . ARG A 1 130 ? 9.777 8.821 -25.389 1.00 95.19 130 ARG A C 1
ATOM 1074 O O . ARG A 1 130 ? 10.442 8.343 -24.469 1.00 95.19 130 ARG A O 1
ATOM 1081 N N . GLN A 1 131 ? 9.581 10.136 -25.499 1.00 95.94 131 GLN A N 1
ATOM 1082 C CA . GLN A 1 131 ? 10.105 11.090 -24.518 1.00 95.94 131 GLN A CA 1
ATOM 1083 C C . GLN A 1 131 ? 9.405 10.958 -23.154 1.00 95.94 131 GLN A C 1
ATOM 1085 O O . GLN A 1 131 ? 10.058 11.052 -22.108 1.00 95.94 131 GLN A O 1
ATOM 1090 N N . LEU A 1 132 ? 8.099 10.678 -23.144 1.00 93.94 132 LEU A N 1
ATOM 1091 C CA . LEU A 1 132 ? 7.325 10.389 -21.934 1.00 93.94 132 LEU A CA 1
ATOM 1092 C C . LEU A 1 132 ? 7.816 9.101 -21.245 1.00 93.94 132 LEU A C 1
ATOM 1094 O O . LEU A 1 132 ? 8.043 9.095 -20.035 1.00 93.94 132 LEU A O 1
ATOM 1098 N N . LEU A 1 133 ? 8.073 8.048 -22.024 1.00 95.50 133 LEU A N 1
ATOM 1099 C CA . LEU A 1 133 ? 8.618 6.762 -21.587 1.00 95.50 133 LEU A CA 1
ATOM 1100 C C . LEU A 1 133 ? 10.006 6.912 -20.957 1.00 95.50 133 LEU A C 1
ATOM 1102 O O . LEU A 1 133 ? 10.232 6.459 -19.836 1.00 95.50 133 LEU A O 1
ATOM 1106 N N . ILE A 1 134 ? 10.924 7.604 -21.643 1.00 96.12 134 ILE A N 1
ATOM 1107 C CA . ILE A 1 134 ? 12.263 7.914 -21.120 1.00 96.12 134 ILE A CA 1
ATOM 1108 C C . ILE A 1 134 ? 12.149 8.678 -19.794 1.00 96.12 134 ILE A C 1
ATOM 1110 O O . ILE A 1 134 ? 12.848 8.352 -18.834 1.00 96.12 134 ILE A O 1
ATOM 1114 N N . SER A 1 135 ? 11.231 9.643 -19.701 1.00 95.50 135 SER A N 1
ATOM 1115 C CA . SER A 1 135 ? 10.997 10.414 -18.474 1.00 95.50 135 SER A CA 1
ATOM 1116 C C . SER A 1 135 ? 10.464 9.539 -17.329 1.00 95.50 135 SER A C 1
ATOM 1118 O O . SER A 1 135 ? 10.939 9.656 -16.198 1.00 95.50 135 SER A O 1
ATOM 1120 N N . ALA A 1 136 ? 9.548 8.608 -17.614 1.00 94.44 136 ALA A N 1
ATOM 1121 C CA . ALA A 1 136 ? 9.028 7.640 -16.646 1.00 94.44 136 ALA A CA 1
ATOM 1122 C C . ALA A 1 136 ? 10.107 6.653 -16.152 1.00 94.44 136 ALA A C 1
ATOM 1124 O O . ALA A 1 136 ? 10.166 6.347 -14.954 1.00 94.44 136 ALA A O 1
ATOM 1125 N N . CYS A 1 137 ? 10.999 6.201 -17.041 1.00 95.94 137 CYS A N 1
ATOM 1126 C CA . CYS A 1 137 ? 12.167 5.393 -16.685 1.00 95.94 137 CYS A CA 1
ATOM 1127 C C . CYS A 1 137 ? 13.147 6.181 -15.803 1.00 95.94 137 CYS A C 1
ATOM 1129 O O . CYS A 1 137 ? 13.513 5.708 -14.727 1.00 95.94 137 CYS A O 1
ATOM 1131 N N . LEU A 1 138 ? 13.515 7.407 -16.196 1.00 95.75 138 LEU A N 1
ATOM 1132 C CA . LEU A 1 138 ? 14.403 8.278 -15.415 1.00 95.75 138 LEU A CA 1
ATOM 1133 C C . LEU A 1 138 ? 13.835 8.582 -14.022 1.00 95.75 138 LEU A C 1
ATOM 1135 O O . LEU A 1 138 ? 14.574 8.519 -13.039 1.00 95.75 138 LEU A O 1
ATOM 1139 N N . GLN A 1 139 ? 12.534 8.866 -13.910 1.00 94.81 139 GLN A N 1
ATOM 1140 C CA . GLN A 1 139 ? 11.893 9.083 -12.612 1.00 94.81 139 GLN A CA 1
ATOM 1141 C C . GLN A 1 139 ? 11.902 7.815 -11.752 1.00 94.81 139 GLN A C 1
ATOM 1143 O O . GLN A 1 139 ? 12.202 7.890 -10.563 1.00 94.81 139 GLN A O 1
ATOM 1148 N N . SER A 1 140 ? 11.645 6.646 -12.342 1.00 94.25 140 SER A N 1
ATOM 1149 C CA . SER A 1 140 ? 11.673 5.369 -11.615 1.00 94.25 140 SER A CA 1
ATOM 1150 C C . SER A 1 140 ? 13.077 5.037 -11.091 1.00 94.25 140 SER A C 1
ATOM 1152 O O . SER A 1 140 ? 13.219 4.621 -9.942 1.00 94.25 140 SER A O 1
ATOM 1154 N N . THR A 1 141 ? 14.122 5.305 -11.878 1.00 94.81 141 THR A N 1
ATOM 1155 C CA . THR A 1 141 ? 15.521 5.179 -11.439 1.00 94.81 141 THR A CA 1
ATOM 1156 C C . THR A 1 141 ? 15.867 6.183 -10.332 1.00 94.81 141 THR A C 1
ATOM 1158 O O . THR A 1 141 ? 16.523 5.816 -9.358 1.00 94.81 141 THR A O 1
ATOM 1161 N N . ARG A 1 142 ? 15.394 7.437 -10.416 1.00 96.19 142 ARG A N 1
ATOM 1162 C CA . ARG A 1 142 ? 15.578 8.438 -9.345 1.00 96.19 142 ARG A CA 1
ATOM 1163 C C . ARG A 1 142 ? 14.884 8.032 -8.046 1.00 96.19 142 ARG A C 1
ATOM 1165 O O . ARG A 1 142 ? 15.508 8.120 -6.993 1.00 96.19 142 ARG A O 1
ATOM 1172 N N . ASP A 1 143 ? 13.644 7.548 -8.112 1.00 95.31 143 ASP A N 1
ATOM 1173 C CA . ASP A 1 143 ? 12.909 7.043 -6.946 1.00 95.31 143 ASP A CA 1
ATOM 1174 C C . ASP A 1 143 ? 13.649 5.867 -6.285 1.00 95.31 143 ASP A C 1
ATOM 1176 O O . ASP A 1 143 ? 13.730 5.794 -5.056 1.00 95.31 143 ASP A O 1
ATOM 1180 N N . LEU A 1 144 ? 14.233 4.967 -7.084 1.00 94.50 144 LEU A N 1
ATOM 1181 C CA . LEU A 1 144 ? 15.054 3.869 -6.581 1.00 94.50 144 LEU A CA 1
ATOM 1182 C C . LEU A 1 144 ? 16.315 4.381 -5.864 1.00 94.50 144 LEU A C 1
ATOM 1184 O O . LEU A 1 144 ? 16.568 3.978 -4.734 1.00 94.50 144 LEU A O 1
ATOM 1188 N N . LEU A 1 145 ? 17.074 5.298 -6.468 1.00 94.50 145 LEU A N 1
ATOM 1189 C CA . LEU A 1 145 ? 18.301 5.840 -5.866 1.00 94.50 145 LEU A CA 1
ATOM 1190 C C . LEU A 1 145 ? 18.017 6.658 -4.594 1.00 94.50 145 LEU A C 1
ATOM 1192 O O . LEU A 1 145 ? 18.633 6.451 -3.550 1.00 94.50 145 LEU A O 1
ATOM 1196 N N . GLN A 1 146 ? 17.058 7.584 -4.658 1.00 94.62 146 GLN A N 1
ATOM 1197 C CA . GLN A 1 146 ? 16.807 8.545 -3.582 1.00 94.62 146 GLN A CA 1
ATOM 1198 C C . GLN A 1 146 ? 16.002 7.953 -2.422 1.00 94.62 146 GLN A C 1
ATOM 1200 O O . GLN A 1 146 ? 16.221 8.342 -1.273 1.00 94.62 146 GLN A O 1
ATOM 1205 N N . ARG A 1 147 ? 15.087 7.012 -2.698 1.00 93.44 147 ARG A N 1
ATOM 1206 C CA . ARG A 1 147 ? 14.100 6.502 -1.727 1.00 93.44 147 ARG A CA 1
ATOM 1207 C C . ARG A 1 147 ? 14.138 4.978 -1.540 1.00 93.44 147 ARG A C 1
ATOM 1209 O O . ARG A 1 147 ? 13.353 4.460 -0.752 1.00 93.44 147 ARG A O 1
ATOM 1216 N N . THR A 1 148 ? 15.023 4.266 -2.248 1.00 94.94 148 THR A N 1
ATOM 1217 C CA . THR A 1 148 ? 15.090 2.787 -2.280 1.00 94.94 148 THR A CA 1
ATOM 1218 C C . THR A 1 148 ? 13.727 2.177 -2.617 1.00 94.94 148 THR A C 1
ATOM 1220 O O . THR A 1 148 ? 13.270 1.223 -1.995 1.00 94.94 148 THR A O 1
ATOM 1223 N N . ARG A 1 149 ? 13.042 2.780 -3.598 1.00 95.44 149 ARG A N 1
ATOM 1224 C CA . ARG A 1 149 ? 11.661 2.455 -3.971 1.00 95.44 149 ARG A CA 1
ATOM 1225 C C . ARG A 1 149 ? 11.576 1.183 -4.835 1.00 95.44 149 ARG A C 1
ATOM 1227 O O . ARG A 1 149 ? 11.244 1.259 -6.017 1.00 95.44 149 ARG A O 1
ATOM 1234 N N . ILE A 1 150 ? 11.885 0.025 -4.252 1.00 96.88 150 ILE A N 1
ATOM 1235 C CA . ILE A 1 150 ? 11.822 -1.283 -4.930 1.00 96.88 150 ILE A CA 1
ATOM 1236 C C . ILE A 1 150 ? 10.363 -1.732 -5.025 1.00 96.88 150 ILE A C 1
ATOM 1238 O O . ILE A 1 150 ? 9.646 -1.793 -4.032 1.00 96.88 150 ILE A O 1
ATOM 1242 N N . ARG A 1 151 ? 9.899 -2.040 -6.228 1.00 94.62 151 ARG A N 1
ATOM 1243 C CA . ARG A 1 151 ? 8.540 -2.488 -6.519 1.00 94.62 151 ARG A CA 1
ATOM 1244 C C . ARG A 1 151 ? 8.385 -3.992 -6.295 1.00 94.62 151 ARG A C 1
ATOM 1246 O O . ARG A 1 151 ? 9.174 -4.772 -6.822 1.00 94.62 151 ARG A O 1
ATOM 1253 N N . ILE A 1 152 ? 7.281 -4.382 -5.657 1.00 94.88 152 ILE A N 1
ATOM 1254 C CA . ILE A 1 152 ? 6.824 -5.779 -5.613 1.00 94.88 152 ILE A CA 1
ATOM 1255 C C . ILE A 1 152 ? 5.875 -6.071 -6.794 1.00 94.88 152 ILE A C 1
ATOM 1257 O O . ILE A 1 152 ? 5.052 -5.209 -7.134 1.00 94.88 152 ILE A O 1
ATOM 1261 N N . PRO A 1 153 ? 5.965 -7.249 -7.449 1.00 90.88 153 PRO A N 1
ATOM 1262 C CA . PRO A 1 153 ? 5.053 -7.639 -8.527 1.00 90.88 153 PRO A CA 1
ATOM 1263 C C . PRO A 1 153 ? 3.568 -7.533 -8.130 1.00 90.88 153 PRO A C 1
ATOM 1265 O O . PRO A 1 153 ? 3.182 -7.838 -7.001 1.00 90.88 153 PRO A O 1
ATOM 1268 N N . ARG A 1 154 ? 2.706 -7.091 -9.062 1.00 82.69 154 ARG A N 1
ATOM 1269 C CA . ARG A 1 154 ? 1.275 -6.787 -8.795 1.00 82.69 154 ARG A CA 1
ATOM 1270 C C . ARG A 1 154 ? 0.446 -8.016 -8.393 1.00 82.69 154 ARG A C 1
ATOM 1272 O O . ARG A 1 154 ? -0.672 -7.866 -7.896 1.00 82.69 154 ARG A O 1
ATOM 1279 N N . ASP A 1 155 ? 0.956 -9.199 -8.688 1.00 84.44 155 ASP A N 1
ATOM 1280 C CA . ASP A 1 155 ? 0.453 -10.534 -8.372 1.00 84.44 155 ASP A CA 1
ATOM 1281 C C . ASP A 1 155 ? 1.006 -11.079 -7.041 1.00 84.44 155 ASP A C 1
ATOM 1283 O O . ASP A 1 155 ? 0.602 -12.163 -6.629 1.00 84.44 155 ASP A O 1
ATOM 1287 N N . GLN A 1 156 ? 1.900 -10.338 -6.367 1.00 89.81 156 GLN A N 1
ATOM 1288 C CA . GLN A 1 156 ? 2.680 -10.781 -5.196 1.00 89.81 156 GLN A CA 1
ATOM 1289 C C . GLN A 1 156 ? 2.699 -9.768 -4.035 1.00 89.81 156 GLN A C 1
ATOM 1291 O O . GLN A 1 156 ? 3.138 -10.093 -2.933 1.00 89.81 156 GLN A O 1
ATOM 1296 N N . GLY A 1 157 ? 2.202 -8.547 -4.238 1.00 90.50 157 GLY A N 1
ATOM 1297 C CA . GLY A 1 157 ? 1.966 -7.588 -3.160 1.00 90.50 157 GLY A CA 1
ATOM 1298 C C . GLY A 1 157 ? 1.243 -6.328 -3.632 1.00 90.50 157 GLY A C 1
ATOM 1299 O O . GLY A 1 157 ? 1.392 -5.905 -4.782 1.00 90.50 157 GLY A O 1
ATOM 1300 N N . ARG A 1 158 ? 0.434 -5.723 -2.754 1.00 90.94 158 ARG A N 1
ATOM 1301 C CA . ARG A 1 158 ? -0.342 -4.497 -3.026 1.00 90.94 158 ARG A CA 1
ATOM 1302 C C . ARG A 1 158 ? -0.503 -3.638 -1.781 1.00 90.94 158 ARG A C 1
ATOM 1304 O O . ARG A 1 158 ? -0.582 -4.154 -0.670 1.00 90.94 158 ARG A O 1
ATOM 1311 N N . ASN A 1 159 ? -0.632 -2.331 -1.992 1.00 89.94 159 ASN A N 1
ATOM 1312 C CA . ASN A 1 159 ? -1.127 -1.444 -0.948 1.00 89.94 159 ASN A CA 1
ATOM 1313 C C . ASN A 1 159 ? -2.656 -1.542 -0.909 1.00 89.94 159 ASN A C 1
ATOM 1315 O O . ASN A 1 159 ? -3.304 -1.436 -1.953 1.00 89.94 159 ASN A O 1
ATOM 1319 N N . MET A 1 160 ? -3.229 -1.745 0.276 1.00 89.44 160 MET A N 1
ATOM 1320 C CA . MET A 1 160 ? -4.671 -1.931 0.466 1.00 89.44 160 MET A CA 1
ATOM 1321 C C . MET A 1 160 ? -5.198 -1.030 1.579 1.00 89.44 160 MET A C 1
ATOM 1323 O O . MET A 1 160 ? -4.540 -0.854 2.601 1.00 89.44 160 MET A O 1
ATOM 1327 N N . MET A 1 161 ? -6.400 -0.483 1.397 1.00 87.62 161 MET A N 1
ATOM 1328 C CA . MET A 1 161 ? -7.101 0.257 2.449 1.00 87.62 161 MET A CA 1
ATOM 1329 C C . MET A 1 161 ? -7.599 -0.722 3.516 1.00 87.62 161 MET A C 1
ATOM 1331 O O . MET A 1 161 ? -8.205 -1.742 3.174 1.00 87.62 161 MET A O 1
ATOM 1335 N N . GLY A 1 162 ? -7.349 -0.420 4.789 1.00 79.56 162 GLY A N 1
ATOM 1336 C CA . GLY A 1 162 ? -7.850 -1.232 5.895 1.00 79.56 162 GLY A CA 1
ATOM 1337 C C . GLY A 1 162 ? -9.333 -0.999 6.165 1.00 79.56 162 GLY A C 1
ATOM 1338 O O . GLY A 1 162 ? -9.784 0.142 6.246 1.00 79.56 162 GLY A O 1
ATOM 1339 N N . ILE A 1 163 ? -10.084 -2.080 6.369 1.00 79.56 163 ILE A N 1
ATOM 1340 C CA . ILE A 1 163 ? -11.466 -2.052 6.860 1.00 79.56 163 ILE A CA 1
ATOM 1341 C C . ILE A 1 163 ? -11.701 -3.118 7.936 1.00 79.56 163 ILE A C 1
ATOM 1343 O O . ILE A 1 163 ? -10.919 -4.054 8.105 1.00 79.56 163 ILE A O 1
ATOM 1347 N N . ASN A 1 164 ? -12.801 -2.969 8.675 1.00 70.94 164 ASN A N 1
ATOM 1348 C CA . ASN A 1 164 ? -13.125 -3.811 9.821 1.00 70.94 164 ASN A CA 1
ATOM 1349 C C . ASN A 1 164 ? -14.477 -4.521 9.645 1.00 70.94 164 ASN A C 1
ATOM 1351 O O . ASN A 1 164 ? -15.508 -3.843 9.568 1.00 70.94 164 ASN A O 1
ATOM 1355 N N . LYS A 1 165 ? -14.504 -5.861 9.655 1.00 59.41 165 LYS A N 1
ATOM 1356 C CA . LYS A 1 165 ? -15.748 -6.657 9.647 1.00 59.41 165 LYS A CA 1
ATOM 1357 C C . LYS A 1 165 ? -15.658 -7.884 10.555 1.00 59.41 165 LYS A C 1
ATOM 1359 O O . LYS A 1 165 ? -14.583 -8.336 10.931 1.00 59.41 165 LYS A O 1
ATOM 1364 N N . LYS A 1 166 ? -16.825 -8.429 10.906 1.00 48.72 166 LYS A N 1
ATOM 1365 C CA . LYS A 1 166 ? -16.930 -9.753 11.526 1.00 48.72 166 LYS A CA 1
ATOM 1366 C C . LYS A 1 166 ? -16.633 -10.809 10.460 1.00 48.72 166 LYS A C 1
ATOM 1368 O O . LYS A 1 166 ? -17.307 -10.787 9.437 1.00 48.72 166 LYS A O 1
ATOM 1373 N N . GLN A 1 167 ? -15.687 -11.707 10.756 1.00 49.25 167 GLN A N 1
ATOM 1374 C CA . GLN A 1 167 ? -15.200 -12.797 9.892 1.00 49.25 167 GLN A CA 1
ATOM 1375 C C . GLN A 1 167 ? -14.539 -12.298 8.593 1.00 49.25 167 GLN A C 1
ATOM 1377 O O . GLN A 1 167 ? -15.183 -11.708 7.734 1.00 49.25 167 GLN A O 1
ATOM 1382 N N . THR A 1 168 ? -13.227 -12.522 8.454 1.00 41.09 168 THR A N 1
ATOM 1383 C CA . THR A 1 168 ? -12.388 -11.968 7.378 1.00 41.09 168 THR A CA 1
ATOM 1384 C C . THR A 1 168 ? -11.438 -12.982 6.751 1.00 41.09 168 THR A C 1
ATOM 1386 O O . THR A 1 168 ? -10.615 -13.556 7.456 1.00 41.09 168 THR A O 1
ATOM 1389 N N . GLU A 1 169 ? -11.500 -13.150 5.431 1.00 36.59 169 GLU A N 1
ATOM 1390 C CA . GLU A 1 169 ? -10.709 -14.152 4.712 1.00 36.59 169 GLU A CA 1
ATOM 1391 C C . GLU A 1 169 ? -10.714 -13.865 3.181 1.00 36.59 169 GLU A C 1
ATOM 1393 O O . GLU A 1 169 ? -11.774 -13.962 2.564 1.00 36.59 169 GLU A O 1
ATOM 1398 N N . ILE A 1 170 ? -9.558 -13.559 2.559 1.00 43.91 170 ILE A N 1
ATOM 1399 C CA . ILE A 1 170 ? -9.237 -13.788 1.120 1.00 43.91 170 ILE A CA 1
ATOM 1400 C C . ILE A 1 170 ? -7.738 -14.167 1.008 1.00 43.91 170 ILE A C 1
ATOM 1402 O O . ILE A 1 170 ? -6.931 -13.508 1.655 1.00 43.91 170 ILE A O 1
ATOM 1406 N N . LEU A 1 171 ? -7.386 -15.146 0.145 1.00 53.06 171 LEU A N 1
ATOM 1407 C CA . LEU A 1 171 ? -6.103 -15.892 0.000 1.00 53.06 171 LEU A CA 1
ATOM 1408 C C . LEU A 1 171 ? -5.973 -17.172 0.870 1.00 53.06 171 LEU A C 1
ATOM 1410 O O . LEU A 1 171 ? -5.210 -17.188 1.828 1.00 53.06 171 LEU A O 1
ATOM 1414 N N . ASN A 1 172 ? -6.635 -18.271 0.472 1.00 60.72 172 ASN A N 1
ATOM 1415 C CA . ASN A 1 172 ? -6.618 -19.595 1.136 1.00 60.72 172 ASN A CA 1
ATOM 1416 C C . ASN A 1 172 ? -5.261 -20.033 1.733 1.00 60.72 172 ASN A C 1
ATOM 1418 O O . ASN A 1 172 ? -4.335 -20.366 0.993 1.00 60.72 172 ASN A O 1
ATOM 1422 N N . ASN A 1 173 ? -5.193 -20.101 3.069 1.00 74.31 173 ASN A N 1
ATOM 1423 C CA . ASN A 1 173 ? -4.081 -20.589 3.896 1.00 74.31 173 ASN A CA 1
ATOM 1424 C C . ASN A 1 173 ? -2.689 -20.048 3.521 1.00 74.31 173 ASN A C 1
ATOM 1426 O O . ASN A 1 173 ? -1.676 -20.718 3.737 1.00 74.31 173 ASN A O 1
ATOM 1430 N N . ARG A 1 174 ? -2.611 -18.830 2.969 1.00 84.44 174 ARG A N 1
ATOM 1431 C CA . ARG A 1 174 ? -1.339 -18.215 2.575 1.00 84.44 174 ARG A CA 1
ATOM 1432 C C . ARG A 1 174 ? -0.808 -17.327 3.695 1.00 84.44 174 ARG A C 1
ATOM 1434 O O . ARG A 1 174 ? -1.521 -16.460 4.195 1.00 84.44 174 ARG A O 1
ATOM 1441 N N . GLN A 1 175 ? 0.461 -17.510 4.051 1.00 91.19 175 GLN A N 1
ATOM 1442 C CA . GLN A 1 175 ? 1.171 -16.554 4.898 1.00 91.19 175 GLN A CA 1
ATOM 1443 C C . GLN A 1 175 ? 1.394 -15.248 4.122 1.00 91.19 175 GLN A C 1
ATOM 1445 O O . GLN A 1 175 ? 1.843 -15.264 2.972 1.00 91.19 175 GLN A O 1
ATOM 1450 N N . VAL A 1 176 ? 1.064 -14.123 4.748 1.00 93.00 176 VAL A N 1
ATOM 1451 C CA . VAL A 1 176 ? 1.216 -12.774 4.195 1.00 93.00 176 VAL A CA 1
ATOM 1452 C C . VAL A 1 176 ? 1.929 -11.885 5.205 1.00 93.00 176 VAL A C 1
ATOM 1454 O O . VAL A 1 176 ? 1.664 -11.960 6.402 1.00 93.00 176 VAL A O 1
ATOM 1457 N N . VAL A 1 177 ? 2.831 -11.031 4.736 1.00 95.44 177 VAL A N 1
ATOM 1458 C CA . VAL A 1 177 ? 3.460 -9.992 5.553 1.00 95.44 177 VAL A CA 1
ATOM 1459 C C . VAL A 1 177 ? 2.680 -8.696 5.386 1.00 95.44 177 VAL A C 1
ATOM 1461 O O . VAL A 1 177 ? 2.391 -8.274 4.266 1.00 95.44 177 VAL A O 1
ATOM 1464 N N . ILE A 1 178 ? 2.336 -8.069 6.506 1.00 95.56 178 ILE A N 1
ATOM 1465 C CA . ILE A 1 178 ? 1.591 -6.816 6.564 1.00 95.56 178 ILE A CA 1
ATOM 1466 C C . ILE A 1 178 ? 2.397 -5.806 7.379 1.00 95.56 178 ILE A C 1
ATOM 1468 O O . ILE A 1 178 ? 2.889 -6.112 8.465 1.00 95.56 178 ILE A O 1
ATOM 1472 N N . THR A 1 179 ? 2.518 -4.591 6.851 1.00 96.00 179 THR A N 1
ATOM 1473 C CA . THR A 1 179 ? 3.052 -3.431 7.576 1.00 96.00 179 THR A CA 1
ATOM 1474 C C . THR A 1 179 ? 2.370 -2.139 7.112 1.00 96.00 179 THR A C 1
ATOM 1476 O O . THR A 1 179 ? 1.598 -2.149 6.151 1.00 96.00 179 THR A O 1
ATOM 1479 N N . LYS A 1 180 ? 2.647 -1.016 7.771 1.00 94.56 180 LYS A N 1
ATOM 1480 C CA . LYS A 1 180 ? 2.219 0.337 7.391 1.00 94.56 180 LYS A CA 1
ATOM 1481 C C . LYS A 1 180 ? 3.466 1.202 7.220 1.00 94.56 180 LYS A C 1
ATOM 1483 O O . LYS A 1 180 ? 4.498 0.931 7.819 1.00 94.56 180 LYS A O 1
ATOM 1488 N N . ASN A 1 181 ? 3.383 2.246 6.396 1.00 91.50 181 ASN A N 1
ATOM 1489 C CA . ASN A 1 181 ? 4.418 3.278 6.366 1.00 91.50 181 ASN A CA 1
ATOM 1490 C C . ASN A 1 181 ? 3.984 4.521 7.167 1.00 91.50 181 ASN A C 1
ATOM 1492 O O . ASN A 1 181 ? 2.854 4.976 6.978 1.00 91.50 181 ASN A O 1
ATOM 1496 N N . PRO A 1 182 ? 4.875 5.115 7.981 1.00 91.75 182 PRO A N 1
ATOM 1497 C CA . PRO A 1 182 ? 6.228 4.643 8.282 1.00 91.75 182 PRO A CA 1
ATOM 1498 C C . PRO A 1 182 ? 6.223 3.486 9.299 1.00 91.75 182 PRO A C 1
ATOM 1500 O O . PRO A 1 182 ? 5.381 3.458 10.191 1.00 91.75 182 PRO A O 1
ATOM 1503 N N . CYS A 1 183 ? 7.186 2.573 9.177 1.00 93.00 183 CYS A N 1
ATOM 1504 C CA . CYS A 1 183 ? 7.457 1.497 10.132 1.00 93.00 183 CYS A CA 1
ATOM 1505 C C . CYS A 1 183 ? 8.879 1.641 10.690 1.00 93.00 183 CYS A C 1
ATOM 1507 O O . CYS A 1 183 ? 9.793 2.040 9.965 1.00 93.00 183 CYS A O 1
ATOM 1509 N N . TYR A 1 184 ? 9.065 1.339 11.974 1.00 91.31 184 TYR A N 1
ATOM 1510 C CA . TYR A 1 184 ? 10.356 1.493 12.661 1.00 91.31 184 TYR A CA 1
ATOM 1511 C C . TYR A 1 184 ? 10.618 0.412 13.711 1.00 91.31 184 TYR A C 1
ATOM 1513 O O . TYR A 1 184 ? 11.772 0.049 13.934 1.00 91.31 184 TYR A O 1
ATOM 1521 N N . HIS A 1 185 ? 9.577 -0.103 14.368 1.00 94.38 185 HIS A N 1
ATOM 1522 C CA . HIS A 1 185 ? 9.727 -1.133 15.389 1.00 94.38 185 HIS A CA 1
ATOM 1523 C C . HIS A 1 185 ? 9.691 -2.535 14.754 1.00 94.38 185 HIS A C 1
ATOM 1525 O O . HIS A 1 185 ? 8.894 -2.757 13.845 1.00 94.38 185 HIS A O 1
ATOM 1531 N N . PRO A 1 186 ? 10.450 -3.533 15.250 1.00 93.38 186 PRO A N 1
ATOM 1532 C CA . PRO A 1 186 ? 10.342 -4.920 14.781 1.00 93.38 186 PRO A CA 1
ATOM 1533 C C . PRO A 1 186 ? 8.922 -5.504 14.801 1.00 93.38 186 PRO A C 1
ATOM 1535 O O . PRO A 1 186 ? 8.603 -6.378 14.000 1.00 93.38 186 PRO A O 1
ATOM 1538 N N . GLY A 1 187 ? 8.067 -5.018 15.706 1.00 93.06 187 GLY A N 1
ATOM 1539 C CA . GLY A 1 187 ? 6.654 -5.399 15.792 1.00 93.06 187 GLY A CA 1
ATOM 1540 C C . GLY A 1 187 ? 5.754 -4.830 14.687 1.00 93.06 187 GLY A C 1
ATOM 1541 O O . GLY A 1 187 ? 4.670 -5.378 14.497 1.00 93.06 187 GLY A O 1
ATOM 1542 N N . ASP A 1 188 ? 6.201 -3.799 13.954 1.00 95.12 188 ASP A N 1
ATOM 1543 C CA . ASP A 1 188 ? 5.440 -3.102 12.899 1.00 95.12 188 ASP A CA 1
ATOM 1544 C C . ASP A 1 188 ? 5.306 -3.906 11.605 1.00 95.12 188 ASP A C 1
ATOM 1546 O O . ASP A 1 188 ? 4.488 -3.574 10.742 1.00 95.12 188 ASP A O 1
ATOM 1550 N N . ILE A 1 189 ? 6.130 -4.940 11.434 1.00 94.88 189 ILE A N 1
ATOM 1551 C CA . ILE A 1 189 ? 6.033 -5.878 10.324 1.00 94.88 189 ILE A CA 1
ATOM 1552 C C . ILE A 1 189 ? 5.600 -7.235 10.865 1.00 94.88 189 ILE A C 1
ATOM 1554 O O . ILE A 1 189 ? 6.245 -7.824 11.733 1.00 94.88 189 ILE A O 1
ATOM 1558 N N . ARG A 1 190 ? 4.451 -7.716 10.391 1.00 93.88 190 ARG A N 1
ATOM 1559 C CA . ARG A 1 190 ? 3.772 -8.866 10.990 1.00 93.88 190 ARG A CA 1
ATOM 1560 C C . ARG A 1 190 ? 3.370 -9.860 9.920 1.00 93.88 190 ARG A C 1
ATOM 1562 O O . ARG A 1 190 ? 2.784 -9.492 8.905 1.00 93.88 190 ARG A O 1
ATOM 1569 N N . THR A 1 191 ? 3.681 -11.124 10.160 1.00 94.12 191 THR A N 1
ATOM 1570 C CA . THR A 1 191 ? 3.198 -12.248 9.370 1.00 94.12 191 THR A CA 1
ATOM 1571 C C . THR A 1 191 ? 1.811 -12.645 9.880 1.00 94.12 191 THR A C 1
ATOM 1573 O O . THR A 1 191 ? 1.612 -12.824 11.082 1.00 94.12 191 THR A O 1
ATOM 1576 N N . PHE A 1 192 ? 0.852 -12.781 8.971 1.00 91.81 192 PHE A N 1
ATOM 1577 C CA . PHE A 1 192 ? -0.510 -13.236 9.236 1.00 91.81 192 PHE A CA 1
ATOM 1578 C C . PHE A 1 192 ? -0.868 -14.388 8.296 1.00 91.81 192 PHE A C 1
ATOM 1580 O O . PHE A 1 192 ? -0.347 -14.480 7.186 1.00 91.81 192 PHE A O 1
ATOM 1587 N N . THR A 1 193 ? -1.820 -15.226 8.708 1.00 90.06 193 THR A N 1
ATOM 1588 C CA . THR A 1 193 ? -2.446 -16.204 7.808 1.00 90.06 193 THR A CA 1
ATOM 1589 C C . THR A 1 193 ? -3.682 -15.578 7.172 1.00 90.06 193 THR A C 1
ATOM 1591 O O . THR A 1 193 ? -4.566 -15.104 7.884 1.00 90.06 193 THR A O 1
ATOM 1594 N N . ALA A 1 194 ? -3.760 -15.595 5.847 1.00 87.81 194 ALA A N 1
ATOM 1595 C CA . ALA A 1 194 ? -4.976 -15.309 5.092 1.00 87.81 194 ALA A CA 1
ATOM 1596 C C . ALA A 1 194 ? -5.718 -16.631 4.734 1.00 87.81 194 ALA A C 1
ATOM 1598 O O . ALA A 1 194 ? -5.053 -17.663 4.640 1.00 87.81 194 ALA A O 1
ATOM 1599 N N . VAL A 1 195 ? -7.060 -16.644 4.559 1.00 86.12 195 VAL A N 1
ATOM 1600 C CA . VAL A 1 195 ? -7.885 -17.820 4.103 1.00 86.12 195 VAL A CA 1
ATOM 1601 C C . VAL A 1 195 ? -8.973 -17.376 3.068 1.00 86.12 195 VAL A C 1
ATOM 1603 O O . VAL A 1 195 ? -8.662 -16.424 2.370 1.00 86.12 195 VAL A O 1
ATOM 1606 N N . GLU A 1 196 ? -10.187 -17.937 2.857 1.00 80.62 196 GLU A N 1
ATOM 1607 C CA . GLU A 1 196 ? -11.194 -17.344 1.909 1.00 80.62 196 GLU A CA 1
ATOM 1608 C C . GLU A 1 196 ? -12.726 -17.467 2.255 1.00 80.62 196 GLU A C 1
ATOM 1610 O O . GLU A 1 196 ? -13.399 -18.426 1.864 1.00 80.62 196 GLU A O 1
ATOM 1615 N N . TYR A 1 197 ? -13.345 -16.419 2.843 1.00 82.06 197 TYR A N 1
ATOM 1616 C CA . TYR A 1 197 ? -14.769 -16.384 3.243 1.00 82.06 197 TYR A CA 1
ATOM 1617 C C . TYR A 1 197 ? -15.644 -15.913 2.083 1.00 82.06 197 TYR A C 1
ATOM 1619 O O . TYR A 1 197 ? -15.578 -14.763 1.629 1.00 82.06 197 TYR A O 1
ATOM 1627 N N . SER A 1 198 ? -16.570 -16.777 1.674 1.00 84.44 198 SER A N 1
ATOM 1628 C CA . SER A 1 198 ? -17.521 -16.512 0.591 1.00 84.44 198 SER A CA 1
ATOM 1629 C C . SER A 1 198 ? -18.345 -15.232 0.796 1.00 84.44 198 SER A C 1
ATOM 1631 O O . SER A 1 198 ? -18.608 -14.517 -0.173 1.00 84.44 198 SER A O 1
ATOM 1633 N N . GLN A 1 199 ? -18.690 -14.904 2.046 1.00 85.50 199 GLN A N 1
ATOM 1634 C CA . GLN A 1 199 ? -19.515 -13.757 2.436 1.00 85.50 199 GLN A CA 1
ATOM 1635 C C . GLN A 1 199 ? -18.834 -12.397 2.219 1.00 85.50 199 GLN A C 1
ATOM 1637 O O . GLN A 1 199 ? -19.525 -11.380 2.223 1.00 85.50 199 GLN A O 1
ATOM 1642 N N . LEU A 1 200 ? -17.505 -12.354 2.044 1.00 86.81 200 LEU A N 1
ATOM 1643 C CA . LEU A 1 200 ? -16.753 -11.114 1.809 1.00 86.81 200 LEU A CA 1
ATOM 1644 C C . LEU A 1 200 ? -16.260 -10.944 0.366 1.00 86.81 200 LEU A C 1
ATOM 1646 O O . LEU A 1 200 ? -15.659 -9.917 0.060 1.00 86.81 200 LEU A O 1
ATOM 1650 N N . ARG A 1 201 ? -16.536 -11.883 -0.550 1.00 85.56 201 ARG A N 1
ATOM 1651 C CA . ARG A 1 201 ? -16.055 -11.841 -1.951 1.00 85.56 201 ARG A CA 1
ATOM 1652 C C . ARG A 1 201 ? -16.494 -10.603 -2.753 1.00 85.56 201 ARG A C 1
ATOM 1654 O O . ARG A 1 201 ? -15.935 -10.326 -3.815 1.00 85.56 201 ARG A O 1
ATOM 1661 N N . HIS A 1 202 ? -17.497 -9.857 -2.285 1.00 85.88 202 HIS A N 1
ATOM 1662 C CA . HIS A 1 202 ? -17.910 -8.576 -2.875 1.00 85.88 202 HIS A CA 1
ATOM 1663 C C . HIS A 1 202 ? -16.993 -7.401 -2.497 1.00 85.88 202 HIS A C 1
ATOM 1665 O O . HIS A 1 202 ? -17.075 -6.343 -3.125 1.00 85.88 202 HIS A O 1
ATOM 1671 N N . LEU A 1 203 ? -16.128 -7.570 -1.493 1.00 89.50 203 LEU A N 1
ATOM 1672 C CA . LEU A 1 203 ? -15.134 -6.591 -1.067 1.00 89.50 203 LEU A CA 1
ATOM 1673 C C . LEU A 1 203 ? -13.833 -6.785 -1.856 1.00 89.50 203 LEU A C 1
ATOM 1675 O O . LEU A 1 203 ? -13.236 -7.858 -1.844 1.00 89.50 203 LEU A O 1
ATOM 1679 N N . LYS A 1 204 ? -13.402 -5.734 -2.555 1.00 86.50 204 LYS A N 1
ATOM 1680 C CA . LYS A 1 204 ? -12.232 -5.723 -3.438 1.00 86.50 204 LYS A CA 1
ATOM 1681 C C . LYS A 1 204 ? -11.310 -4.558 -3.101 1.00 86.50 204 LYS A C 1
ATOM 1683 O O . LYS A 1 204 ? -11.765 -3.517 -2.634 1.00 86.50 204 LYS A O 1
ATOM 1688 N N . ASP A 1 205 ? -10.019 -4.757 -3.359 1.00 87.00 205 ASP A N 1
ATOM 1689 C CA . ASP A 1 205 ? -8.955 -3.757 -3.181 1.00 87.00 205 ASP A CA 1
ATOM 1690 C C . ASP A 1 205 ? -8.892 -3.137 -1.769 1.00 87.00 205 ASP A C 1
ATOM 1692 O O . ASP A 1 205 ? -8.542 -1.969 -1.570 1.00 87.00 205 ASP A O 1
ATOM 1696 N N . VAL A 1 206 ? -9.218 -3.969 -0.779 1.00 91.19 206 VAL A N 1
ATOM 1697 C CA . VAL A 1 206 ? -9.204 -3.687 0.656 1.00 91.19 206 VAL A CA 1
ATOM 1698 C C . VAL A 1 206 ? -8.615 -4.877 1.405 1.00 91.19 206 VAL A C 1
ATOM 1700 O O . VAL A 1 206 ? -8.747 -6.015 0.954 1.00 91.19 206 VAL A O 1
ATOM 1703 N N . ILE A 1 207 ? -8.023 -4.620 2.569 1.00 90.19 207 ILE A N 1
ATOM 1704 C CA . ILE A 1 207 ? -7.724 -5.658 3.554 1.00 90.19 207 ILE A CA 1
ATOM 1705 C C . ILE A 1 207 ? -8.736 -5.571 4.694 1.00 90.19 207 ILE A C 1
ATOM 1707 O O . ILE A 1 207 ? -9.061 -4.484 5.173 1.00 90.19 207 ILE A O 1
ATOM 1711 N N . VAL A 1 208 ? -9.255 -6.723 5.112 1.00 90.94 208 VAL A N 1
ATOM 1712 C CA . VAL A 1 208 ? -10.269 -6.822 6.162 1.00 90.94 208 VAL A CA 1
ATOM 1713 C C . VAL A 1 208 ? -9.628 -7.492 7.371 1.00 90.94 208 VAL A C 1
ATOM 1715 O O . VAL A 1 208 ? -9.189 -8.634 7.272 1.00 90.94 208 VAL A O 1
ATOM 1718 N N . PHE A 1 209 ? -9.553 -6.781 8.494 1.00 90.94 209 PHE A N 1
ATOM 1719 C CA . PHE A 1 209 ? -9.005 -7.316 9.743 1.00 90.94 209 PHE A CA 1
ATOM 1720 C C . PHE A 1 209 ? -10.107 -7.914 10.622 1.00 90.94 209 PHE A C 1
ATOM 1722 O O . PHE A 1 209 ? -11.228 -7.397 10.661 1.00 90.94 209 PHE A O 1
ATOM 1729 N N . SER A 1 210 ? -9.768 -8.978 11.353 1.00 87.00 210 SER A N 1
ATOM 1730 C CA . SER A 1 210 ? -10.671 -9.607 12.319 1.00 87.00 210 SER A CA 1
ATOM 1731 C C . SER A 1 210 ? -10.971 -8.685 13.508 1.00 87.00 210 SER A C 1
ATOM 1733 O O . SER A 1 210 ? -10.121 -7.916 13.954 1.00 87.00 210 SER A O 1
ATOM 1735 N N . GLN A 1 211 ? -12.183 -8.814 14.055 1.00 83.38 211 GLN A N 1
ATOM 1736 C CA . GLN A 1 211 ? -12.614 -8.194 15.321 1.00 83.38 211 GLN A CA 1
ATOM 1737 C C . GLN A 1 211 ? -12.366 -9.086 16.545 1.00 83.38 211 GLN A C 1
ATOM 1739 O O . GLN A 1 211 ? -12.826 -8.759 17.636 1.00 83.38 211 GLN A O 1
ATOM 1744 N N . GLN A 1 212 ? -11.715 -10.233 16.356 1.00 82.00 212 GLN A N 1
ATOM 1745 C CA . GLN A 1 212 ? -11.421 -11.213 17.400 1.00 82.00 212 GLN A CA 1
ATOM 1746 C C . GLN A 1 212 ? -9.939 -11.156 17.789 1.00 82.00 212 GLN A C 1
ATOM 1748 O O . GLN A 1 212 ? -9.098 -10.819 16.956 1.00 82.00 212 GLN A O 1
ATOM 1753 N N . GLY A 1 213 ? -9.637 -11.541 19.030 1.00 82.25 213 GLY A N 1
ATOM 1754 C CA . GLY A 1 213 ? -8.311 -11.428 19.643 1.00 82.25 213 GLY A CA 1
ATOM 1755 C C . GLY A 1 213 ? -8.251 -10.314 20.692 1.00 82.25 213 GLY A C 1
ATOM 1756 O O . GLY A 1 213 ? -9.169 -9.500 20.796 1.00 82.25 213 GLY A O 1
ATOM 1757 N N . ASP A 1 214 ? -7.172 -10.294 21.473 1.00 83.12 214 ASP A N 1
ATOM 1758 C CA . ASP A 1 214 ? -7.044 -9.424 22.653 1.00 83.12 214 ASP A CA 1
ATOM 1759 C C . ASP A 1 214 ? -6.749 -7.955 22.300 1.00 83.12 214 ASP A C 1
ATOM 1761 O O . ASP A 1 214 ? -7.113 -7.041 23.041 1.00 83.12 214 ASP A O 1
ATOM 1765 N N . ARG A 1 215 ? -6.112 -7.717 21.146 1.00 84.94 215 ARG A N 1
ATOM 1766 C CA . ARG A 1 215 ? -5.751 -6.390 20.624 1.00 84.94 215 ARG A CA 1
ATOM 1767 C C . ARG A 1 215 ? -6.086 -6.307 19.126 1.00 84.94 215 ARG A C 1
ATOM 1769 O O . ARG A 1 215 ? -5.849 -7.277 18.406 1.00 84.94 215 ARG A O 1
ATOM 1776 N N . PRO A 1 216 ? -6.634 -5.183 18.618 1.00 88.88 216 PRO A N 1
ATOM 1777 C CA . PRO A 1 216 ? -6.906 -5.034 17.190 1.00 88.88 216 PRO A CA 1
ATOM 1778 C C . PRO A 1 216 ? -5.611 -5.090 16.370 1.00 88.88 216 PRO A C 1
ATOM 1780 O O . PRO A 1 216 ? -4.711 -4.288 16.600 1.00 88.88 216 PRO A O 1
ATOM 1783 N N . ALA A 1 217 ? -5.543 -5.968 15.366 1.00 90.62 217 ALA A N 1
ATOM 1784 C CA . ALA A 1 217 ? -4.351 -6.140 14.525 1.00 90.62 217 ALA A CA 1
ATOM 1785 C C . ALA A 1 217 ? -3.773 -4.834 13.914 1.00 90.62 217 ALA A C 1
ATOM 1787 O O . ALA A 1 217 ? -2.551 -4.713 13.878 1.00 90.62 217 ALA A O 1
ATOM 1788 N N . PRO A 1 218 ? -4.577 -3.828 13.500 1.00 91.62 218 PRO A N 1
ATOM 1789 C CA . PRO A 1 218 ? -4.081 -2.490 13.156 1.00 91.62 218 PRO A CA 1
ATOM 1790 C C . PRO A 1 218 ? -3.199 -1.832 14.226 1.00 91.62 218 PRO A C 1
ATOM 1792 O O . PRO A 1 218 ? -2.138 -1.302 13.910 1.00 91.62 218 PRO A O 1
ATOM 1795 N N . HIS A 1 219 ? -3.582 -1.921 15.503 1.00 90.44 219 HIS A N 1
ATOM 1796 C CA . HIS A 1 219 ? -2.859 -1.269 16.600 1.00 90.4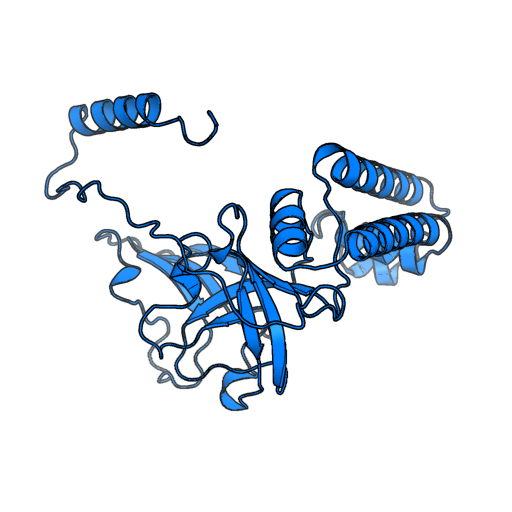4 219 HIS A CA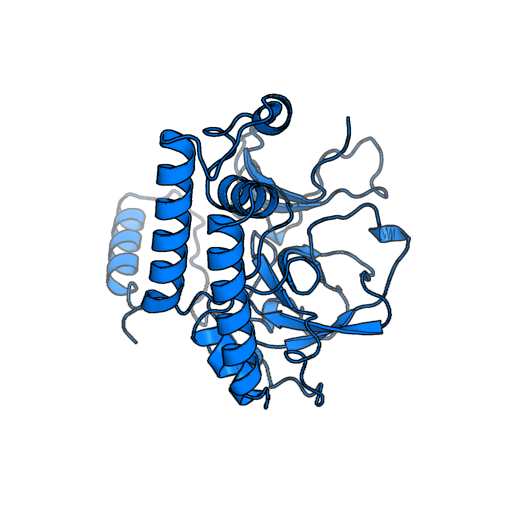 1
ATOM 1797 C C . HIS A 1 219 ? -1.475 -1.896 16.826 1.00 90.44 219 HIS A C 1
ATOM 1799 O O . HIS A 1 219 ? -0.612 -1.275 17.446 1.00 90.44 219 HIS A O 1
ATOM 1805 N N . ASP A 1 220 ? -1.249 -3.125 16.355 1.00 90.25 220 ASP A N 1
ATOM 1806 C CA . ASP A 1 220 ? 0.060 -3.779 16.400 1.00 90.25 220 ASP A CA 1
ATOM 1807 C C . ASP A 1 220 ? 1.016 -3.284 15.301 1.00 90.25 220 ASP A C 1
ATOM 1809 O O . ASP A 1 220 ? 2.216 -3.533 15.380 1.00 90.25 220 ASP A O 1
ATOM 1813 N N . ILE A 1 221 ? 0.488 -2.622 14.269 1.00 92.75 221 ILE A N 1
ATOM 1814 C CA . ILE A 1 221 ? 1.200 -2.231 13.051 1.00 92.75 221 ILE A CA 1
ATOM 1815 C C . ILE A 1 221 ? 1.386 -0.710 13.083 1.00 92.75 221 ILE A C 1
ATOM 1817 O O . ILE A 1 221 ? 0.519 0.033 12.627 1.00 92.75 221 ILE A O 1
ATOM 1821 N N . SER A 1 222 ? 2.492 -0.223 13.654 1.00 90.31 222 SER A N 1
ATOM 1822 C CA . SER A 1 222 ? 2.813 1.215 13.728 1.00 90.31 222 SER A CA 1
ATOM 1823 C C . SER A 1 222 ? 1.698 2.089 14.335 1.00 90.31 222 SER A C 1
ATOM 1825 O O . SER A 1 222 ? 1.487 3.223 13.899 1.00 90.31 222 SER A O 1
ATOM 1827 N N . GLY A 1 223 ? 0.935 1.548 15.295 1.00 88.56 223 GLY A N 1
ATOM 1828 C CA . GLY A 1 223 ? -0.178 2.251 15.947 1.00 88.56 223 GLY A CA 1
ATOM 1829 C C . GLY A 1 223 ? -1.317 2.627 14.993 1.00 88.56 223 GLY A C 1
ATOM 1830 O O . GLY A 1 223 ? -1.950 3.665 15.169 1.00 88.56 223 GLY A O 1
ATOM 1831 N N . SER A 1 224 ? -1.528 1.839 13.936 1.00 89.69 224 SER A N 1
ATOM 1832 C CA . SER A 1 224 ? -2.505 2.114 12.882 1.00 89.69 224 SER A CA 1
ATOM 1833 C C . SER A 1 224 ? -3.953 2.003 13.364 1.00 89.69 224 SER A C 1
ATOM 1835 O O . SER A 1 224 ? -4.283 1.166 14.208 1.00 89.69 224 SER A O 1
ATOM 1837 N N . ASP A 1 225 ? -4.833 2.812 12.770 1.00 87.38 225 ASP A N 1
ATOM 1838 C CA . ASP A 1 225 ? -6.281 2.665 12.902 1.00 87.38 225 ASP A CA 1
ATOM 1839 C C . ASP A 1 225 ? -6.927 2.310 11.545 1.00 87.38 225 ASP A C 1
ATOM 1841 O O . ASP A 1 225 ? -6.268 1.817 10.625 1.00 87.38 225 ASP A O 1
ATOM 1845 N N . LEU A 1 226 ? -8.249 2.460 11.437 1.00 89.56 226 LEU A N 1
ATOM 1846 C CA . LEU A 1 226 ? -9.015 2.165 10.221 1.00 89.56 226 LEU A CA 1
ATOM 1847 C C . LEU A 1 226 ? -9.840 3.382 9.759 1.00 89.56 226 LEU A C 1
ATOM 1849 O O . LEU A 1 226 ? -10.964 3.240 9.272 1.00 89.56 226 LEU A O 1
ATOM 1853 N N . ASP A 1 227 ? -9.296 4.591 9.932 1.00 88.31 227 ASP A N 1
ATOM 1854 C CA . ASP A 1 227 ? -9.908 5.855 9.499 1.00 88.31 227 ASP A CA 1
ATOM 1855 C C . ASP A 1 227 ? -9.445 6.343 8.108 1.00 88.31 227 ASP A C 1
ATOM 1857 O O . ASP A 1 227 ? -10.027 7.263 7.522 1.00 88.31 227 ASP A O 1
ATOM 1861 N N . GLY A 1 228 ? -8.455 5.654 7.538 1.00 87.88 228 GLY A N 1
ATOM 1862 C CA . GLY A 1 228 ? -7.883 5.952 6.225 1.00 87.88 228 GLY A CA 1
ATOM 1863 C C . GLY A 1 228 ? -6.593 5.212 5.876 1.00 87.88 228 GLY A C 1
ATOM 1864 O O . GLY A 1 228 ? -6.123 5.336 4.742 1.00 87.88 228 GLY A O 1
ATOM 1865 N N . ASP A 1 229 ? -6.021 4.477 6.832 1.00 92.00 229 ASP A N 1
ATOM 1866 C CA . ASP A 1 229 ? -4.716 3.837 6.699 1.00 92.00 229 ASP A CA 1
ATOM 1867 C C . ASP A 1 229 ? -4.630 2.821 5.547 1.00 92.00 229 ASP A C 1
ATOM 1869 O O . ASP A 1 229 ? -5.563 2.064 5.245 1.00 92.00 229 ASP A O 1
ATOM 1873 N N . GLU A 1 230 ? -3.456 2.808 4.911 1.00 92.50 230 GLU A N 1
ATOM 1874 C CA . GLU A 1 230 ? -3.095 1.861 3.862 1.00 92.50 230 GLU A CA 1
ATOM 1875 C C . GLU A 1 230 ? -1.949 0.960 4.306 1.00 92.50 230 GLU A C 1
ATOM 1877 O O . GLU A 1 230 ? -0.894 1.420 4.747 1.00 92.50 230 GLU A O 1
ATOM 1882 N N . TYR A 1 231 ? -2.159 -0.333 4.106 1.00 95.50 231 TYR A N 1
ATOM 1883 C CA . TYR A 1 231 ? -1.260 -1.391 4.523 1.00 95.50 231 TYR A CA 1
ATOM 1884 C C . TYR A 1 231 ? -0.510 -1.930 3.315 1.00 95.50 231 TYR A C 1
ATOM 1886 O O . TYR A 1 231 ? -1.096 -2.173 2.257 1.00 95.50 231 TYR A O 1
ATOM 1894 N N . LEU A 1 232 ? 0.789 -2.130 3.487 1.00 95.62 232 LEU A N 1
ATOM 1895 C CA . LEU A 1 232 ? 1.645 -2.869 2.576 1.00 95.62 232 LEU A CA 1
ATOM 1896 C C . LEU A 1 232 ? 1.376 -4.356 2.821 1.00 95.62 232 LEU A C 1
ATOM 1898 O O . LEU A 1 232 ? 1.839 -4.895 3.822 1.00 95.62 232 LEU A O 1
ATOM 1902 N N . VAL A 1 233 ? 0.617 -5.001 1.933 1.00 95.12 233 VAL A N 1
ATOM 1903 C CA . VAL A 1 233 ? 0.282 -6.430 2.017 1.00 95.12 233 VAL A CA 1
ATOM 1904 C C . VAL A 1 233 ? 1.128 -7.187 0.996 1.00 95.12 233 VAL A C 1
ATOM 1906 O O . VAL A 1 233 ? 0.991 -6.979 -0.211 1.00 95.12 233 VAL A O 1
ATOM 1909 N N . ILE A 1 234 ? 2.022 -8.050 1.476 1.00 95.38 234 ILE A N 1
ATOM 1910 C CA . ILE A 1 234 ? 3.022 -8.775 0.686 1.00 95.38 234 ILE A CA 1
ATOM 1911 C C . ILE A 1 234 ? 2.784 -10.275 0.842 1.00 95.38 234 ILE A C 1
ATOM 1913 O O . ILE A 1 234 ? 2.695 -10.789 1.952 1.00 95.38 234 ILE A O 1
ATOM 1917 N N . TRP A 1 235 ? 2.721 -10.992 -0.273 1.00 93.56 235 TRP A N 1
ATOM 1918 C CA . TRP A 1 235 ? 2.629 -12.454 -0.311 1.00 93.56 235 TRP A CA 1
ATOM 1919 C C . TRP A 1 235 ? 3.653 -13.086 -1.270 1.00 93.56 235 TRP A C 1
ATOM 1921 O O . TRP A 1 235 ? 3.563 -14.274 -1.585 1.00 93.56 235 TRP A O 1
ATOM 1931 N N . HIS A 1 236 ? 4.634 -12.297 -1.725 1.00 93.44 236 HIS A N 1
ATOM 1932 C CA . HIS A 1 236 ? 5.841 -12.745 -2.419 1.00 93.44 236 HIS A CA 1
ATOM 1933 C C . HIS A 1 236 ? 6.572 -13.775 -1.558 1.00 93.44 236 HIS A C 1
ATOM 1935 O O . HIS A 1 236 ? 6.947 -13.462 -0.432 1.00 93.44 236 HIS A O 1
ATOM 1941 N N . GLN A 1 237 ? 6.779 -14.983 -2.084 1.00 91.50 237 GLN A N 1
ATOM 1942 C CA . GLN A 1 237 ? 7.252 -16.130 -1.302 1.00 91.50 237 GLN A CA 1
ATOM 1943 C C . GLN A 1 237 ? 8.570 -15.826 -0.577 1.00 91.50 237 GLN A C 1
ATOM 1945 O O . GLN A 1 237 ? 8.624 -15.917 0.642 1.00 91.50 237 GLN A O 1
ATOM 1950 N N . ASP A 1 238 ? 9.566 -15.307 -1.297 1.00 94.31 238 ASP A N 1
ATOM 1951 C CA . ASP A 1 238 ? 10.897 -15.010 -0.740 1.00 94.31 238 ASP A CA 1
ATOM 1952 C C . ASP A 1 238 ? 10.943 -13.789 0.209 1.00 94.31 238 ASP A C 1
ATOM 1954 O O . ASP A 1 238 ? 12.014 -13.422 0.689 1.00 94.31 238 ASP A O 1
ATOM 1958 N N . LEU A 1 239 ? 9.803 -13.125 0.454 1.00 95.25 239 LEU A N 1
ATOM 1959 C CA . LEU A 1 239 ? 9.650 -12.020 1.415 1.00 95.25 239 LEU A CA 1
ATOM 1960 C C . LEU A 1 239 ? 8.759 -12.388 2.612 1.00 95.25 239 LEU A C 1
ATOM 1962 O O . LEU A 1 239 ? 8.507 -11.541 3.469 1.00 95.25 239 LEU A O 1
ATOM 1966 N N . VAL A 1 240 ? 8.259 -13.624 2.670 1.00 93.44 240 VAL A N 1
ATOM 1967 C CA . VAL A 1 240 ? 7.477 -14.142 3.793 1.00 93.44 240 VAL A CA 1
ATOM 1968 C C . VAL A 1 240 ? 8.403 -15.015 4.648 1.00 93.44 240 VAL A C 1
ATOM 1970 O O . VAL A 1 240 ? 8.861 -16.041 4.157 1.00 93.44 240 VAL A O 1
ATOM 1973 N N . PRO A 1 241 ? 8.702 -14.640 5.908 1.00 88.44 241 PRO A N 1
ATOM 1974 C CA . PRO A 1 241 ? 9.610 -15.417 6.749 1.00 88.44 241 PRO A CA 1
ATOM 1975 C C . PRO A 1 241 ? 9.056 -16.806 7.084 1.00 88.44 241 PRO A C 1
ATOM 1977 O O . PRO A 1 241 ? 7.896 -16.916 7.487 1.00 88.44 241 PRO A O 1
ATOM 1980 N N . ASP A 1 242 ? 9.915 -17.830 7.044 1.00 80.19 242 ASP A N 1
ATOM 1981 C CA . ASP A 1 242 ? 9.581 -19.198 7.481 1.00 80.19 242 ASP A CA 1
ATOM 1982 C C . ASP A 1 242 ? 9.123 -19.243 8.952 1.00 80.19 242 ASP A C 1
ATOM 1984 O O . ASP A 1 242 ? 8.281 -20.052 9.341 1.00 80.19 242 ASP A O 1
ATOM 1988 N N . GLN A 1 243 ? 9.666 -18.348 9.787 1.00 73.75 243 GLN A N 1
ATOM 1989 C CA . GLN A 1 243 ? 9.280 -18.204 11.189 1.00 73.75 243 GLN A CA 1
ATOM 1990 C C . GLN A 1 243 ? 8.179 -17.148 11.351 1.00 73.75 243 GLN A C 1
ATOM 1992 O O . GLN A 1 243 ? 8.430 -15.939 11.353 1.00 73.75 243 GLN A O 1
ATOM 1997 N N . THR A 1 244 ? 6.949 -17.598 11.590 1.00 69.81 244 THR A N 1
ATOM 1998 C CA . THR A 1 244 ? 5.760 -16.745 11.794 1.00 69.81 244 THR A CA 1
ATOM 1999 C C . THR A 1 244 ? 5.717 -16.021 13.150 1.00 69.81 244 THR A C 1
ATOM 2001 O O . THR A 1 244 ? 4.768 -15.290 13.425 1.00 69.81 244 THR A O 1
ATOM 2004 N N . ASN A 1 245 ? 6.748 -16.172 13.990 1.00 81.88 245 ASN A N 1
ATOM 2005 C CA . ASN A 1 245 ? 6.856 -15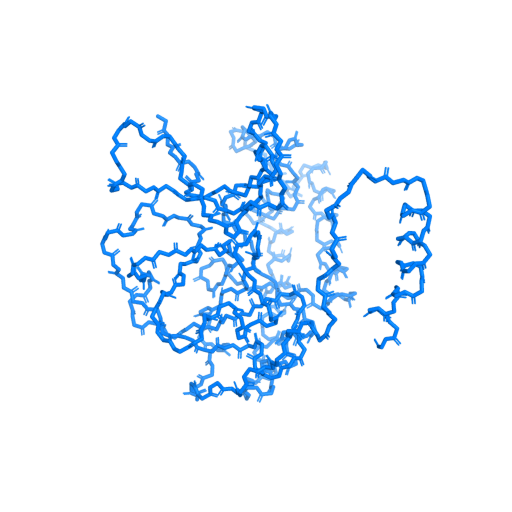.520 15.298 1.00 81.88 245 ASN A CA 1
ATOM 2006 C C . ASN A 1 245 ? 6.984 -13.997 15.151 1.00 81.88 245 ASN A C 1
ATOM 2008 O O . ASN A 1 245 ? 8.081 -13.470 14.958 1.00 81.88 245 ASN A O 1
ATOM 2012 N N . ASN A 1 246 ? 5.859 -13.292 15.247 1.00 90.88 246 ASN A N 1
ATOM 2013 C CA . ASN A 1 246 ? 5.825 -11.834 15.262 1.00 90.88 246 ASN A CA 1
ATOM 2014 C C . ASN A 1 246 ? 6.490 -11.292 16.531 1.00 90.88 246 ASN A C 1
ATOM 2016 O O . ASN A 1 246 ? 6.245 -11.787 17.632 1.00 90.88 246 ASN A O 1
ATOM 2020 N N . ALA A 1 247 ? 7.295 -10.237 16.386 1.00 92.25 247 ALA A N 1
ATOM 2021 C CA . ALA A 1 247 ? 7.810 -9.506 17.536 1.00 92.25 247 ALA A CA 1
ATOM 2022 C C . ALA A 1 247 ? 6.659 -8.840 18.312 1.00 92.25 247 ALA A C 1
ATOM 2024 O O . ALA A 1 247 ? 5.580 -8.571 17.762 1.00 92.25 247 ALA A O 1
ATOM 2025 N N . GLN A 1 248 ? 6.893 -8.552 19.594 1.00 92.69 248 GLN A N 1
ATOM 2026 C CA . GLN A 1 248 ? 5.918 -7.822 20.402 1.00 92.69 248 GLN A CA 1
ATOM 2027 C C . GLN A 1 248 ? 5.641 -6.444 19.770 1.00 92.69 248 GLN A C 1
ATOM 2029 O O . GLN A 1 248 ? 6.585 -5.771 19.339 1.00 92.69 248 GLN A O 1
ATOM 2034 N N . PRO A 1 249 ? 4.366 -6.034 19.642 1.00 91.44 249 PRO A N 1
ATOM 2035 C CA . PRO A 1 249 ? 4.026 -4.723 19.113 1.00 91.44 249 PRO A CA 1
ATOM 2036 C C . PRO A 1 249 ? 4.473 -3.630 20.086 1.00 91.44 249 PRO A C 1
ATOM 2038 O O . PRO A 1 249 ? 4.500 -3.836 21.298 1.00 91.44 249 PRO A O 1
ATOM 2041 N N . TYR A 1 250 ? 4.809 -2.456 19.559 1.00 90.62 250 TYR A N 1
ATOM 2042 C CA . TYR A 1 250 ? 5.104 -1.298 20.399 1.00 90.62 250 TYR A CA 1
ATOM 2043 C C . TYR A 1 250 ? 3.800 -0.636 20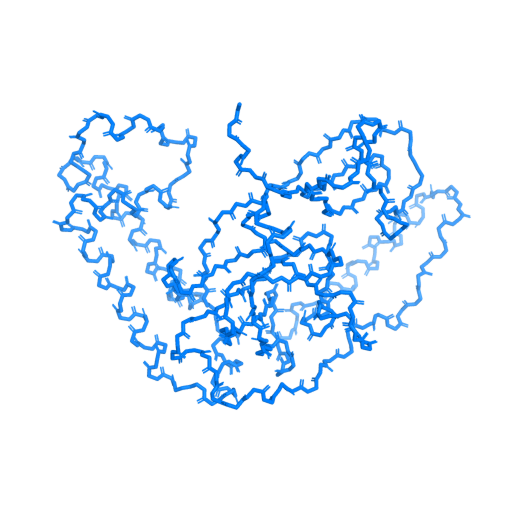.885 1.00 90.62 250 TYR A C 1
ATOM 2045 O O . TYR A 1 250 ? 2.730 -0.785 20.282 1.00 90.62 250 TYR A O 1
ATOM 2053 N N . GLU A 1 251 ? 3.869 0.090 21.998 1.00 87.50 251 GLU A N 1
ATOM 2054 C CA . GLU A 1 251 ? 2.743 0.859 22.531 1.00 87.50 251 GLU A CA 1
ATOM 2055 C C . GLU A 1 251 ? 2.804 2.299 22.017 1.00 87.50 251 GLU A C 1
ATOM 2057 O O . GLU A 1 251 ? 3.547 3.136 22.524 1.00 87.50 251 GLU A O 1
ATOM 2062 N N . TYR A 1 252 ? 2.014 2.574 20.979 1.00 82.50 252 TYR A N 1
ATOM 2063 C CA . TYR A 1 252 ? 1.922 3.886 20.330 1.00 82.50 252 TYR A CA 1
ATOM 2064 C C . TYR A 1 252 ? 0.929 4.846 21.007 1.00 82.50 252 TYR A C 1
ATOM 2066 O O . TYR A 1 252 ? 0.740 5.964 20.528 1.00 82.50 252 TYR A O 1
ATOM 2074 N N . ASP A 1 253 ? 0.290 4.430 22.104 1.00 74.88 253 ASP A N 1
ATOM 2075 C CA . ASP A 1 253 ? -0.734 5.225 22.779 1.00 74.88 253 ASP A CA 1
ATOM 2076 C C . ASP A 1 253 ? -0.160 6.535 23.336 1.00 74.88 253 ASP A C 1
ATOM 2078 O O . ASP A 1 253 ? 0.820 6.571 24.091 1.00 74.88 253 ASP A O 1
ATOM 2082 N N . SER A 1 254 ? -0.804 7.648 22.984 1.00 69.06 254 SER A N 1
ATOM 2083 C CA . SER A 1 254 ? -0.406 8.969 23.453 1.00 69.06 254 SER A CA 1
ATOM 2084 C C . SER A 1 254 ? -0.634 9.091 24.960 1.00 69.06 254 SER A C 1
ATOM 2086 O O . SER A 1 254 ? -1.771 9.184 25.420 1.00 69.06 254 SER A O 1
ATOM 2088 N N . LYS A 1 255 ? 0.450 9.204 25.735 1.00 67.94 255 LYS A N 1
ATOM 2089 C CA . LYS A 1 255 ? 0.399 9.474 27.189 1.00 67.94 255 LYS A CA 1
ATOM 2090 C C . LYS A 1 255 ? -0.122 10.879 27.541 1.00 67.94 255 LYS A C 1
ATOM 2092 O O . LYS A 1 255 ? -0.243 11.215 28.716 1.00 67.94 255 LYS A O 1
ATOM 2097 N N . ILE A 1 256 ? -0.410 11.705 26.534 1.00 70.31 256 ILE A N 1
ATOM 2098 C CA . ILE A 1 256 ? -0.982 13.044 26.677 1.00 70.31 256 ILE A CA 1
ATOM 2099 C C . ILE A 1 256 ? -2.512 12.905 26.757 1.00 70.31 256 ILE A C 1
ATOM 2101 O O . ILE A 1 256 ? -3.107 12.338 25.839 1.00 70.31 256 ILE A O 1
ATOM 2105 N N . PRO A 1 257 ? -3.175 13.417 27.810 1.00 70.56 257 PRO A N 1
ATOM 2106 C CA . PRO A 1 257 ? -4.629 13.374 27.898 1.00 70.56 257 PRO A CA 1
ATOM 2107 C C . PRO A 1 257 ? -5.278 14.252 26.820 1.00 70.56 257 PRO A C 1
ATOM 2109 O O . PRO A 1 257 ? -4.797 15.343 26.505 1.00 70.56 257 PRO A O 1
ATOM 2112 N N . ASN A 1 258 ? -6.420 13.798 26.297 1.00 70.38 258 ASN A N 1
ATOM 2113 C CA . ASN A 1 258 ? -7.249 14.601 25.398 1.00 70.38 258 ASN A CA 1
ATOM 2114 C C . ASN A 1 258 ? -7.628 15.930 26.067 1.00 70.38 258 ASN A C 1
ATOM 2116 O O . ASN A 1 258 ? -8.073 15.949 27.217 1.00 70.38 258 ASN A O 1
ATOM 2120 N N . ARG A 1 259 ? -7.501 17.039 25.331 1.00 70.75 259 ARG A N 1
ATOM 2121 C CA . ARG A 1 259 ? -7.948 18.351 25.813 1.00 70.75 259 ARG A CA 1
ATOM 2122 C C . ARG A 1 259 ? -9.462 18.374 25.960 1.00 70.75 259 ARG A C 1
ATOM 2124 O O . ARG A 1 259 ? -10.181 17.884 25.090 1.00 70.75 259 ARG A O 1
ATOM 2131 N N . ASP A 1 260 ? -9.943 18.998 27.032 1.00 68.75 260 ASP A N 1
ATOM 2132 C CA . ASP A 1 260 ? -11.366 19.290 27.148 1.00 68.75 260 ASP A CA 1
ATOM 2133 C C . ASP A 1 260 ? -11.716 20.493 26.258 1.00 68.75 260 ASP A C 1
ATOM 2135 O O . ASP A 1 260 ? -11.386 21.638 26.563 1.00 68.75 260 ASP A O 1
ATOM 2139 N N . CYS A 1 261 ? -12.368 20.216 25.129 1.00 67.06 261 CYS A N 1
ATOM 2140 C CA . CYS A 1 261 ? -12.843 21.221 24.179 1.00 67.06 261 CYS A CA 1
ATOM 2141 C C . CYS A 1 261 ? -14.315 21.619 24.412 1.00 67.06 261 CYS A C 1
ATOM 2143 O O . CYS A 1 261 ? -14.956 22.147 23.504 1.00 67.06 261 CYS A O 1
ATOM 2145 N N . LYS A 1 262 ? -14.885 21.373 25.604 1.00 66.81 262 LYS A N 1
ATOM 2146 C CA . LYS A 1 262 ? -16.251 21.795 25.973 1.00 66.81 262 LYS A CA 1
ATOM 2147 C C . LYS A 1 262 ? -16.334 23.307 26.226 1.00 66.81 262 LYS A C 1
ATOM 2149 O O . LYS A 1 262 ? -16.488 23.766 27.356 1.00 66.81 262 LYS A O 1
ATOM 2154 N N . GLY A 1 263 ? -16.266 24.094 25.159 1.00 74.50 263 GLY A N 1
ATOM 2155 C CA . GLY A 1 263 ? -16.460 25.538 25.210 1.00 74.50 263 GLY A CA 1
ATOM 2156 C C . GLY A 1 263 ? -16.460 26.185 23.829 1.00 74.50 263 GLY A C 1
ATOM 2157 O O . GLY A 1 263 ? -16.048 25.582 22.840 1.00 74.50 263 GLY A O 1
ATOM 2158 N N . LEU A 1 264 ? -16.907 27.440 23.763 1.00 80.06 264 LEU A N 1
ATOM 2159 C CA . LEU A 1 264 ? -16.706 28.275 22.578 1.00 80.06 264 LEU A CA 1
ATOM 2160 C C . LEU A 1 264 ? -15.206 28.530 22.396 1.00 80.06 264 LEU A C 1
ATOM 2162 O O . LEU A 1 264 ? -14.581 29.129 23.273 1.00 80.06 264 LEU A O 1
ATOM 2166 N N . VAL A 1 265 ? -14.659 28.101 21.257 1.00 82.31 265 VAL A N 1
ATOM 2167 C CA . VAL A 1 265 ? -13.250 28.302 20.889 1.00 82.31 265 VAL A CA 1
ATOM 2168 C C . VAL A 1 265 ? -12.950 29.798 20.803 1.00 82.31 265 VAL A C 1
ATOM 2170 O O . VAL A 1 265 ? -13.558 30.526 20.016 1.00 82.31 265 VAL A O 1
ATOM 2173 N N . LYS A 1 266 ? -11.995 30.270 21.604 1.00 89.56 266 LYS A N 1
ATOM 2174 C CA . LYS A 1 266 ? -11.537 31.662 21.620 1.00 89.56 266 LYS A CA 1
ATOM 2175 C C . LYS A 1 266 ? -10.262 31.802 20.797 1.00 89.56 266 LYS A C 1
ATOM 2177 O O . LYS A 1 266 ? -9.480 30.868 20.641 1.00 89.56 266 LYS A O 1
ATOM 2182 N N . ARG A 1 267 ? -9.969 33.031 20.362 1.00 89.62 267 ARG A N 1
ATOM 2183 C CA . ARG A 1 267 ? -8.708 33.359 19.669 1.00 89.62 267 ARG A CA 1
ATOM 2184 C C . ARG A 1 267 ? -7.458 32.976 20.478 1.00 89.62 267 ARG A C 1
ATOM 2186 O O . ARG A 1 267 ? -6.446 32.623 19.887 1.00 89.62 267 ARG A O 1
ATOM 2193 N N . LYS A 1 268 ? -7.534 33.000 21.816 1.00 88.94 268 LYS A N 1
ATOM 2194 C CA . LYS A 1 268 ? -6.454 32.528 22.698 1.00 88.94 268 LYS A CA 1
ATOM 2195 C C . LYS A 1 268 ? -6.173 31.032 22.514 1.00 88.94 268 LYS A C 1
ATOM 2197 O O . LYS A 1 268 ? -5.014 30.650 22.450 1.00 88.94 268 LYS A O 1
ATOM 2202 N N . ASP A 1 269 ? -7.211 30.215 22.376 1.00 87.44 269 ASP A N 1
ATOM 2203 C CA . ASP A 1 269 ? -7.082 28.760 22.245 1.00 8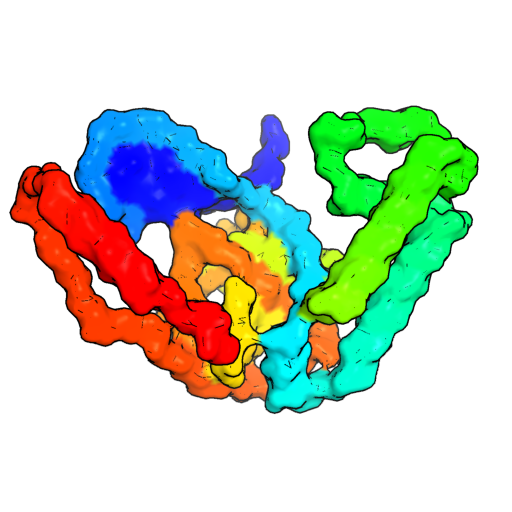7.44 269 ASP A CA 1
ATOM 2204 C C . ASP A 1 269 ? -6.458 28.397 20.887 1.00 87.44 269 ASP A C 1
ATOM 2206 O O . ASP A 1 269 ? -5.592 27.527 20.810 1.00 87.44 269 ASP A O 1
ATOM 2210 N N . ILE A 1 270 ? -6.819 29.143 19.833 1.00 87.38 270 ILE A N 1
ATOM 2211 C CA . ILE A 1 270 ? -6.192 29.058 18.505 1.00 87.38 270 ILE A CA 1
ATOM 2212 C C . ILE A 1 270 ? -4.706 29.437 18.585 1.00 87.38 270 ILE A C 1
ATOM 2214 O O . ILE A 1 270 ? -3.860 28.673 18.129 1.00 87.38 270 ILE A O 1
ATOM 2218 N N . ASN A 1 271 ? -4.376 30.583 19.195 1.00 90.31 271 ASN A N 1
ATOM 2219 C CA . ASN A 1 271 ? -2.987 31.029 19.348 1.00 90.31 271 ASN A CA 1
ATOM 2220 C C . ASN A 1 271 ? -2.142 30.003 20.122 1.00 90.31 271 ASN A C 1
ATOM 2222 O O . ASN A 1 271 ? -1.050 29.664 19.677 1.00 90.31 271 ASN A O 1
ATOM 2226 N N . ASN A 1 272 ? -2.656 29.490 21.246 1.00 87.75 272 ASN A N 1
ATOM 2227 C CA . ASN A 1 272 ? -1.989 28.455 22.036 1.00 87.75 272 ASN A CA 1
ATOM 2228 C C . ASN A 1 272 ? -1.745 27.194 21.195 1.00 87.75 272 ASN A C 1
ATOM 2230 O O . ASN A 1 272 ? -0.619 26.716 21.142 1.00 87.75 272 ASN A O 1
ATOM 2234 N N . THR A 1 273 ? -2.764 26.721 20.470 1.00 86.56 273 THR A N 1
ATOM 2235 C CA . THR A 1 273 ? -2.651 25.532 19.609 1.00 86.56 273 THR A CA 1
ATOM 2236 C C . THR A 1 273 ? -1.581 25.707 18.527 1.00 86.56 273 THR A C 1
ATOM 2238 O O . THR A 1 273 ? -0.834 24.774 18.254 1.00 86.56 273 THR A O 1
ATOM 2241 N N . ILE A 1 274 ? -1.458 26.899 17.931 1.00 87.50 274 ILE A N 1
ATOM 2242 C CA . ILE A 1 274 ? -0.406 27.200 16.944 1.00 87.50 274 ILE A CA 1
ATOM 2243 C C . ILE A 1 274 ? 0.991 27.166 17.583 1.00 87.50 274 ILE A C 1
ATOM 2245 O O . ILE A 1 274 ? 1.906 26.596 16.992 1.00 87.50 274 ILE A O 1
ATOM 2249 N N . LEU A 1 275 ? 1.158 27.748 18.777 1.00 87.25 275 LEU A N 1
ATOM 2250 C CA . LEU A 1 275 ? 2.434 27.727 19.504 1.00 87.25 275 LEU A CA 1
ATOM 2251 C C . LEU A 1 275 ? 2.847 26.294 19.859 1.00 87.25 275 LEU A C 1
ATOM 2253 O O . LEU A 1 275 ? 3.966 25.888 19.567 1.00 87.25 275 LEU A O 1
ATOM 2257 N N . GLU A 1 276 ? 1.923 25.502 20.399 1.00 84.44 276 GLU A N 1
ATOM 2258 C CA . GLU A 1 276 ? 2.187 24.117 20.796 1.00 84.44 276 GLU A CA 1
ATOM 2259 C C . GLU A 1 276 ? 2.508 23.226 19.588 1.00 84.44 276 GLU A C 1
ATOM 2261 O O . GLU A 1 276 ? 3.390 22.380 19.685 1.00 84.44 276 GLU A O 1
ATOM 2266 N N . ILE A 1 277 ? 1.861 23.431 18.431 1.00 83.81 277 ILE A N 1
ATOM 2267 C CA . ILE A 1 277 ? 2.230 22.741 17.181 1.00 83.81 277 ILE A CA 1
ATOM 2268 C C . ILE A 1 277 ? 3.660 23.114 16.760 1.00 83.81 277 ILE A C 1
ATOM 2270 O O . ILE A 1 277 ? 4.431 22.230 16.397 1.00 83.81 277 ILE A O 1
ATOM 2274 N N . ALA A 1 278 ? 4.036 24.395 16.834 1.00 83.94 278 ALA A N 1
ATOM 2275 C CA . ALA A 1 278 ? 5.381 24.849 16.473 1.00 83.94 278 ALA A CA 1
ATOM 2276 C C . ALA A 1 278 ? 6.471 24.321 17.429 1.00 83.94 278 ALA A C 1
ATOM 2278 O O . ALA A 1 278 ? 7.584 24.029 16.993 1.00 83.94 278 ALA A O 1
ATOM 2279 N N . GLU A 1 279 ? 6.156 24.160 18.716 1.00 83.12 279 GLU A N 1
ATOM 2280 C CA . GLU A 1 279 ? 7.035 23.528 19.709 1.00 83.12 279 GLU A CA 1
ATOM 2281 C C . GLU A 1 279 ? 7.141 22.005 19.503 1.00 83.12 279 GLU A C 1
ATOM 2283 O O . GLU A 1 279 ? 8.225 21.428 19.621 1.00 83.12 279 GLU A O 1
ATOM 2288 N N . GLN A 1 280 ? 6.027 21.345 19.167 1.00 76.81 280 GLN A N 1
ATOM 2289 C CA . GLN A 1 280 ? 5.931 19.885 19.046 1.00 76.81 280 GLN A CA 1
ATOM 2290 C C . GLN A 1 280 ? 6.316 19.333 17.666 1.00 76.81 280 GLN A C 1
ATOM 2292 O O . GLN A 1 280 ? 6.420 18.112 17.527 1.00 76.81 280 GLN A O 1
ATOM 2297 N N . ASP A 1 281 ? 6.597 20.179 16.665 1.00 73.56 281 ASP A N 1
ATOM 2298 C CA . ASP A 1 281 ? 7.119 19.751 15.357 1.00 73.56 281 ASP A CA 1
ATOM 2299 C C . ASP A 1 281 ? 8.593 19.299 15.457 1.00 73.56 281 ASP A C 1
ATOM 2301 O O . ASP A 1 281 ? 9.568 19.977 15.109 1.00 73.56 281 ASP A O 1
ATOM 2305 N N . CYS A 1 282 ? 8.746 18.125 16.063 1.00 74.06 282 CYS A N 1
ATOM 2306 C CA . CYS A 1 282 ? 10.000 17.432 16.323 1.00 74.06 282 CYS A CA 1
ATOM 2307 C C . CYS A 1 282 ? 9.984 15.985 15.800 1.00 74.06 282 CYS A C 1
ATOM 2309 O O . CYS A 1 282 ? 10.995 15.297 15.908 1.00 74.06 282 CYS A O 1
ATOM 2311 N N . LEU A 1 283 ? 8.875 15.532 15.198 1.00 66.50 283 LEU A N 1
ATOM 2312 C CA . LEU A 1 283 ? 8.689 14.161 14.693 1.00 66.50 283 LEU A CA 1
ATOM 2313 C C . LEU A 1 283 ? 9.740 13.734 13.652 1.00 66.50 283 LEU A C 1
ATOM 2315 O O . LEU A 1 283 ? 9.995 12.544 13.505 1.00 66.50 283 LEU A O 1
ATOM 2319 N N . GLY A 1 284 ? 10.352 14.692 12.945 1.00 62.16 284 GLY A N 1
ATOM 2320 C CA . GLY A 1 284 ? 11.434 14.461 11.980 1.00 62.16 284 GLY A CA 1
ATOM 2321 C C . GLY A 1 284 ? 12.840 14.860 12.453 1.00 62.16 284 GLY A C 1
ATOM 2322 O O . GLY A 1 284 ? 13.714 15.017 11.606 1.00 62.16 284 GLY A O 1
ATOM 2323 N N . LYS A 1 285 ? 13.066 15.096 13.756 1.00 66.94 285 LYS A N 1
ATOM 2324 C CA . LYS A 1 285 ? 14.374 15.519 14.315 1.00 66.94 285 LYS A CA 1
ATOM 2325 C C . LYS A 1 285 ? 15.254 14.353 14.815 1.00 66.94 285 LYS A C 1
ATOM 2327 O O . LYS A 1 285 ? 16.206 14.602 15.554 1.00 66.94 285 LYS A O 1
ATOM 2332 N N . LEU A 1 286 ? 14.928 13.114 14.437 1.00 46.06 286 LEU A N 1
ATOM 2333 C CA . LEU A 1 286 ? 15.644 11.874 14.774 1.00 46.06 286 LEU A CA 1
ATOM 2334 C C . LEU A 1 286 ? 16.152 11.184 13.499 1.00 46.06 286 LEU A C 1
ATOM 2336 O O . LEU A 1 286 ? 15.353 11.101 12.539 1.00 46.06 286 LEU A O 1
#

Secondary structure (DSSP, 8-state):
-----SEEEEEETTEEEEEE--TTS-TT-S----TTTB-S------EEEEEE---EEPEE-HHHHHHHHHTT--HHHHHHHHHHHHHHHHHHTT-HHHHHHHHHHHS-TTTS-GGGGTTT--TTTSHHHHHHHHHHHHHHHHHHHHH--EEPPTTTEEEEEEEE-SS---STTEEEEEEESS--SGGGSEEEEE---GGGTT--SEEEE-S-SSS-GGGGTTT--SSS-EEEEE--GGGS-S---PPPPP-----SPPP---SPPPHHHHHHHHHHHHHH--TT--

InterPro domains:
  IPR007855 RNA-dependent RNA polymerase [PTHR23079] (6-284)
  IPR057596 RDRP, core domain [PF05183] (6-285)

Organism: NCBI:txid433720

Radius of gyration: 22.08 Å; chains: 1; bounding box: 53×54×60 Å

pLDDT: mean 86.98, std 11.61, range [34.31, 97.56]